Protein AF-A0AAV1ZF63-F1 (afdb_monomer)

Secondary structure (DSSP, 8-state):
-------------------------EEEE-SSS-EEEEEEE--SS-S-SEEEE-SSS-EEEEEEE--SEEEEEEEE-SSS-EEEEEE--TT-SS-----TT---EEEEEEEE-SSS-EEEEEE---SS--B---EEEE-SSS-EEEEE--B--TT-B---EEEE-SSS-EEEEE-SBSS-----EEEE-SS--EEEEES-TTSPPPEEEE-SS--EEEEES--S----TT---------------------------PPPPP-PPPPP-

Radius of gyration: 25.41 Å; Cα contacts (8 Å, |Δi|>4): 656; chains: 1; bounding box: 90×46×70 Å

Structure (mmCIF, N/CA/C/O backbone):
data_AF-A0AAV1ZF63-F1
#
_entry.id   AF-A0AAV1ZF63-F1
#
loop_
_atom_site.group_PDB
_atom_site.id
_atom_site.type_symbol
_atom_site.label_atom_id
_atom_site.label_alt_id
_atom_site.label_comp_id
_atom_site.label_asym_id
_atom_site.label_entity_id
_atom_site.label_seq_id
_atom_site.pdbx_PDB_ins_code
_atom_site.Cartn_x
_atom_site.Cartn_y
_atom_site.Cartn_z
_atom_site.occupancy
_atom_site.B_iso_or_equiv
_atom_site.auth_seq_id
_atom_site.auth_comp_id
_atom_site.auth_asym_id
_atom_site.auth_atom_id
_atom_site.pdbx_PDB_model_num
ATOM 1 N N . MET A 1 1 ? -49.556 -11.531 1.104 1.00 42.88 1 MET A N 1
ATOM 2 C CA . MET A 1 1 ? -49.481 -11.326 -0.360 1.00 42.88 1 MET A CA 1
ATOM 3 C C . MET A 1 1 ? -49.148 -9.867 -0.602 1.00 42.88 1 MET A C 1
ATOM 5 O O . MET A 1 1 ? -49.960 -9.030 -0.233 1.00 42.88 1 MET A O 1
ATOM 9 N N . GLY A 1 2 ? -47.977 -9.576 -1.178 1.00 45.34 2 GLY A N 1
ATOM 10 C CA . GLY A 1 2 ? -47.676 -8.239 -1.696 1.00 45.34 2 GLY A CA 1
ATOM 11 C C . GLY A 1 2 ? -46.280 -7.670 -1.437 1.00 45.34 2 GLY A C 1
ATOM 12 O O . GLY A 1 2 ? -46.180 -6.451 -1.361 1.00 45.34 2 GLY A O 1
ATOM 13 N N . ASP A 1 3 ? -45.225 -8.485 -1.339 1.00 39.12 3 ASP A N 1
ATOM 14 C CA . ASP A 1 3 ? -43.849 -7.976 -1.403 1.00 39.12 3 ASP A CA 1
ATOM 15 C C . ASP A 1 3 ? -43.574 -7.429 -2.809 1.00 39.12 3 ASP A C 1
ATOM 17 O O . ASP A 1 3 ? -43.433 -8.178 -3.778 1.00 39.12 3 ASP A O 1
ATOM 21 N N . ARG A 1 4 ? -43.528 -6.101 -2.940 1.00 40.69 4 ARG A N 1
ATOM 22 C CA . ARG A 1 4 ? -43.030 -5.439 -4.148 1.00 40.69 4 ARG A CA 1
ATOM 23 C C . ARG A 1 4 ? -41.539 -5.189 -3.981 1.00 40.69 4 ARG A C 1
ATOM 25 O O . ARG A 1 4 ? -41.121 -4.172 -3.440 1.00 40.69 4 ARG A O 1
ATOM 32 N N . CYS A 1 5 ? -40.755 -6.138 -4.479 1.00 43.03 5 CYS A N 1
ATOM 33 C CA . CYS A 1 5 ? -39.344 -5.949 -4.780 1.00 43.03 5 CYS A CA 1
ATOM 34 C C . CYS A 1 5 ? -39.248 -4.931 -5.929 1.00 43.03 5 CYS A C 1
ATOM 36 O O . CYS A 1 5 ? -39.518 -5.250 -7.087 1.00 43.03 5 CYS A O 1
ATOM 38 N N . GLY A 1 6 ? -38.971 -3.671 -5.593 1.00 41.38 6 GLY A N 1
ATOM 39 C CA . GLY A 1 6 ? -38.704 -2.628 -6.573 1.00 41.38 6 GLY A CA 1
ATOM 40 C C . GLY A 1 6 ? -37.356 -2.889 -7.230 1.00 41.38 6 GLY A C 1
ATOM 41 O O . GLY A 1 6 ? -36.317 -2.780 -6.586 1.00 41.38 6 GLY A O 1
ATOM 42 N N . THR A 1 7 ? -37.368 -3.236 -8.512 1.00 39.12 7 THR A N 1
ATOM 43 C CA . THR A 1 7 ? -36.175 -3.253 -9.356 1.00 39.12 7 THR A CA 1
ATOM 44 C C . THR A 1 7 ? -35.697 -1.815 -9.528 1.00 39.12 7 THR A C 1
ATOM 46 O O . THR A 1 7 ? -36.180 -1.086 -10.396 1.00 39.12 7 THR A O 1
ATOM 49 N N . SER A 1 8 ? -34.775 -1.383 -8.669 1.00 38.91 8 SER A N 1
ATOM 50 C CA . SER A 1 8 ? -34.012 -0.161 -8.892 1.00 38.91 8 SER A CA 1
ATOM 51 C C . SER A 1 8 ? -33.231 -0.337 -10.188 1.00 38.91 8 SER A C 1
ATOM 53 O O . SER A 1 8 ? -32.255 -1.082 -10.245 1.00 38.91 8 SER A O 1
ATOM 55 N N . ASN A 1 9 ? -33.699 0.327 -11.242 1.00 34.28 9 ASN A N 1
ATOM 56 C CA . ASN A 1 9 ? -32.961 0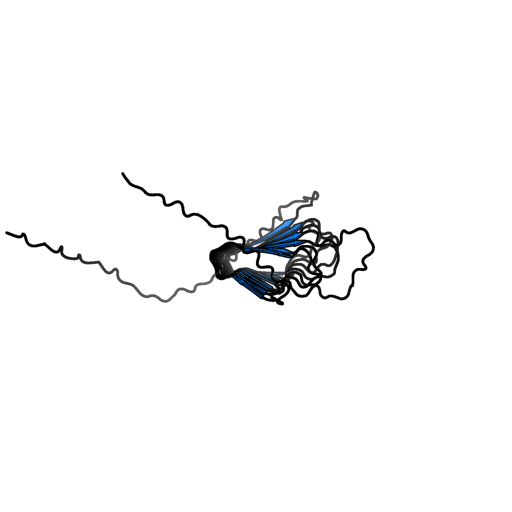.496 -12.482 1.00 34.28 9 ASN A CA 1
ATOM 57 C C . ASN A 1 9 ? -31.646 1.203 -12.145 1.00 34.28 9 ASN A C 1
ATOM 59 O O . ASN A 1 9 ? -31.607 2.422 -11.980 1.00 34.28 9 ASN A O 1
ATOM 63 N N . MET A 1 10 ? -30.575 0.427 -12.004 1.00 37.19 10 MET A N 1
ATOM 64 C CA . MET A 1 10 ? -29.226 0.948 -11.869 1.00 37.19 10 MET A CA 1
ATOM 65 C C . MET A 1 10 ? -28.826 1.501 -13.237 1.00 37.19 10 MET A C 1
ATOM 67 O O . MET A 1 10 ? -28.312 0.789 -14.097 1.00 37.19 10 MET A O 1
ATOM 71 N N . ILE A 1 11 ? -29.136 2.775 -13.472 1.00 35.53 11 ILE A N 1
ATOM 72 C CA . ILE A 1 11 ? -28.574 3.525 -14.589 1.00 35.53 11 ILE A CA 1
ATOM 73 C C . ILE A 1 11 ? -27.076 3.625 -14.299 1.00 35.53 11 ILE A C 1
ATOM 75 O O . ILE A 1 11 ? -26.638 4.453 -13.502 1.00 35.53 11 ILE A O 1
ATOM 79 N N . ILE A 1 12 ? -26.290 2.743 -14.920 1.00 40.69 12 ILE A N 1
ATOM 80 C CA . ILE A 1 12 ? -24.839 2.895 -15.013 1.00 40.69 12 ILE A CA 1
ATOM 81 C C . ILE A 1 12 ? -24.618 4.078 -15.948 1.00 40.69 12 ILE A C 1
ATOM 83 O O . ILE A 1 12 ? -24.500 3.932 -17.165 1.00 40.69 12 ILE A O 1
ATOM 87 N N . LEU A 1 13 ? -24.644 5.279 -15.378 1.00 34.72 13 LEU A N 1
ATOM 88 C CA . LEU A 1 13 ? -24.236 6.478 -16.079 1.00 34.72 13 LEU A CA 1
ATOM 89 C C . LEU A 1 13 ? -22.718 6.359 -16.259 1.00 34.72 13 LEU A C 1
ATOM 91 O O . LEU A 1 13 ? -21.944 6.706 -15.369 1.00 34.72 13 LEU A O 1
ATOM 95 N N . PHE A 1 14 ? -22.284 5.828 -17.405 1.00 39.97 14 PHE A N 1
ATOM 96 C CA . PHE A 1 14 ? -20.919 6.009 -17.894 1.00 39.97 14 PHE A CA 1
ATOM 97 C C . PHE A 1 14 ? -20.751 7.495 -18.211 1.00 39.97 14 PHE A C 1
ATOM 99 O O . PHE A 1 14 ? -20.825 7.931 -19.359 1.00 39.97 14 PHE A O 1
ATOM 106 N N . LEU A 1 15 ? -20.574 8.302 -17.167 1.00 39.19 15 LEU A N 1
ATOM 107 C CA . LEU A 1 15 ? -20.106 9.663 -17.304 1.00 39.19 15 LEU A CA 1
ATOM 108 C C . LEU A 1 15 ? -18.630 9.548 -17.694 1.00 39.19 15 LEU A C 1
ATOM 110 O O . LEU A 1 15 ? -17.736 9.584 -16.852 1.00 39.19 15 LEU A O 1
ATOM 114 N N . ILE A 1 16 ? -18.380 9.346 -18.990 1.00 43.81 16 ILE A N 1
ATOM 115 C CA . ILE A 1 16 ? -17.073 9.579 -19.597 1.00 43.81 16 ILE A CA 1
ATOM 116 C C . ILE A 1 16 ? -16.880 11.092 -19.524 1.00 43.81 16 ILE A C 1
ATOM 118 O O . ILE A 1 16 ? -17.137 11.830 -20.474 1.00 43.81 16 ILE A O 1
ATOM 122 N N . VAL A 1 17 ? -16.501 11.581 -18.344 1.00 43.38 17 VAL A N 1
ATOM 123 C CA . VAL A 1 17 ? -15.969 12.926 -18.232 1.00 43.38 17 VAL A CA 1
ATOM 124 C C . VAL A 1 17 ? -14.615 12.854 -18.909 1.00 43.38 17 VAL A C 1
ATOM 126 O O . VAL A 1 17 ? -13.635 12.389 -18.334 1.00 43.38 17 VAL A O 1
ATOM 129 N N . LEU A 1 18 ? -14.582 13.270 -20.174 1.00 44.56 18 LEU A N 1
ATOM 130 C CA . LEU A 1 18 ? -13.363 13.634 -20.881 1.00 44.56 18 LEU A CA 1
ATOM 131 C C . LEU A 1 18 ? -12.755 14.842 -20.153 1.00 44.56 18 LEU A C 1
ATOM 133 O O . LEU A 1 18 ? -12.856 15.980 -20.606 1.00 44.56 18 LEU A O 1
ATOM 137 N N . PHE A 1 19 ? -12.138 14.598 -18.995 1.00 46.56 19 PHE A N 1
ATOM 138 C CA . PHE A 1 19 ? -11.243 15.539 -18.339 1.00 46.56 19 PHE A CA 1
ATOM 139 C C . PHE A 1 19 ? -9.992 15.654 -19.214 1.00 46.56 19 PHE A C 1
ATOM 141 O O . PHE A 1 19 ? -8.966 15.025 -18.973 1.00 46.56 19 PHE A O 1
ATOM 148 N N . LYS A 1 20 ? -10.072 16.472 -20.266 1.00 42.03 20 LYS A N 1
ATOM 149 C CA . LYS A 1 20 ? -8.872 17.050 -20.866 1.00 42.03 20 LYS A CA 1
ATOM 150 C C . LYS A 1 20 ? -8.249 17.984 -19.826 1.00 42.03 20 LYS A C 1
ATOM 152 O O . LYS A 1 20 ? -8.703 19.105 -19.639 1.00 42.03 20 LYS A O 1
ATOM 157 N N . SER A 1 21 ? -7.252 17.451 -19.123 1.00 43.50 21 SER A N 1
ATOM 158 C CA . SER A 1 21 ? -6.169 18.164 -18.437 1.00 43.50 21 SER A CA 1
ATOM 159 C C . SER A 1 21 ? -6.563 19.401 -17.615 1.00 43.50 21 SER A C 1
ATOM 161 O O . SER A 1 21 ? -5.996 20.480 -17.793 1.00 43.50 21 SER A O 1
ATOM 163 N N . LEU A 1 22 ? -7.474 19.250 -16.657 1.00 45.81 22 LEU A N 1
ATOM 164 C CA . LEU A 1 22 ? -7.320 20.011 -15.418 1.00 45.81 22 LEU A CA 1
ATOM 165 C C . LEU A 1 22 ? -6.313 19.236 -14.572 1.00 45.81 22 LEU A C 1
ATOM 167 O O . LEU A 1 22 ? -6.470 18.033 -14.389 1.00 45.81 22 LEU A O 1
ATOM 171 N N . LEU A 1 23 ? -5.254 19.923 -14.145 1.00 53.81 23 LEU A N 1
ATOM 172 C CA . LEU A 1 23 ? -4.159 19.452 -13.293 1.00 53.81 23 LEU A CA 1
ATOM 173 C C . LEU A 1 23 ? -4.699 18.979 -11.932 1.00 53.81 23 LEU A C 1
ATOM 175 O O . LEU A 1 23 ? -4.500 19.633 -10.910 1.00 53.81 23 LEU A O 1
ATOM 179 N N . ALA A 1 24 ? -5.460 17.889 -11.907 1.00 56.28 24 ALA A N 1
ATOM 180 C CA . ALA A 1 24 ? -6.050 17.359 -10.694 1.00 56.28 24 ALA A CA 1
ATOM 181 C C . ALA A 1 24 ? -4.974 16.586 -9.927 1.00 56.28 24 ALA A C 1
ATOM 183 O O . ALA A 1 24 ? -4.992 15.363 -9.839 1.00 56.28 24 ALA A O 1
ATOM 184 N N . SER A 1 25 ? -4.032 17.327 -9.339 1.00 78.50 25 SER A N 1
ATOM 185 C CA . SER A 1 25 ? -3.057 16.798 -8.386 1.00 78.50 25 SER A CA 1
ATOM 186 C C . SER A 1 25 ? -3.739 16.110 -7.201 1.00 78.50 25 SER A C 1
ATOM 188 O O . SER A 1 25 ? -3.106 15.306 -6.531 1.00 78.50 25 SER A O 1
ATOM 190 N N . ASN A 1 26 ? -5.022 16.386 -6.946 1.00 86.88 26 ASN A N 1
ATOM 191 C CA . ASN A 1 26 ? -5.782 15.827 -5.836 1.00 86.88 26 ASN A CA 1
ATOM 192 C C . ASN A 1 26 ? -7.015 15.068 -6.350 1.00 86.88 26 ASN A C 1
ATOM 194 O O . ASN A 1 26 ? -7.838 15.636 -7.067 1.00 86.88 26 ASN A O 1
ATOM 198 N N . PHE A 1 27 ? -7.170 13.814 -5.933 1.00 91.31 27 PHE A N 1
ATOM 199 C CA . PHE A 1 27 ? -8.388 13.022 -6.078 1.00 91.31 27 PHE A CA 1
ATOM 200 C C . PHE A 1 27 ? -9.085 12.920 -4.718 1.00 91.31 27 PHE A C 1
ATOM 202 O O . PHE A 1 27 ? -8.470 12.508 -3.734 1.00 91.31 27 PHE A O 1
ATOM 209 N N . TYR A 1 28 ? -10.366 13.282 -4.663 1.00 94.44 28 TYR A N 1
ATOM 210 C CA . TYR A 1 28 ? -11.173 13.255 -3.444 1.00 94.44 28 TYR A CA 1
ATOM 211 C C . TYR A 1 28 ? -12.480 12.498 -3.683 1.00 94.44 28 TYR A C 1
ATOM 213 O O . TYR A 1 28 ? -13.241 12.863 -4.581 1.00 94.44 28 TYR A O 1
ATOM 221 N N . HIS A 1 29 ? -12.748 11.466 -2.878 1.00 93.62 29 HIS A N 1
ATOM 222 C CA . HIS A 1 29 ? -13.943 10.627 -2.998 1.00 93.62 29 HIS A CA 1
ATOM 223 C C . HIS A 1 29 ? -14.676 10.466 -1.658 1.00 93.62 29 HIS A C 1
ATOM 225 O O . HIS A 1 29 ? -14.329 9.590 -0.862 1.00 93.62 29 HIS A O 1
ATOM 231 N N . PRO A 1 30 ? -15.694 11.300 -1.388 1.00 94.81 30 PRO A N 1
ATOM 232 C CA . PRO A 1 30 ? -16.535 11.180 -0.198 1.00 94.81 30 PRO A CA 1
ATOM 233 C C . PRO A 1 30 ? -17.777 10.296 -0.420 1.00 94.81 30 PRO A C 1
ATOM 235 O O . PRO A 1 30 ? -18.550 10.088 0.510 1.00 94.81 30 PRO A O 1
ATOM 238 N N . GLY A 1 31 ? -18.023 9.843 -1.655 1.00 91.88 31 GLY A N 1
ATOM 239 C CA . GLY A 1 31 ? -19.260 9.169 -2.052 1.00 91.88 31 GLY A CA 1
ATOM 240 C C . GLY A 1 31 ? -19.311 7.685 -1.690 1.00 91.88 31 GLY A C 1
ATOM 241 O O . GLY A 1 31 ? -18.308 7.052 -1.374 1.00 91.88 31 GLY A O 1
ATOM 242 N N . SER A 1 32 ? -20.501 7.102 -1.768 1.00 94.75 32 SER A N 1
ATOM 243 C CA . SER A 1 32 ? -20.704 5.661 -1.579 1.00 94.75 32 SER A CA 1
ATOM 244 C C . SER A 1 32 ? -20.580 4.851 -2.870 1.00 94.75 32 SER A C 1
ATOM 246 O O . SER A 1 32 ? -20.647 3.627 -2.828 1.00 94.75 32 SER A O 1
ATOM 248 N N . ASP A 1 33 ? -20.437 5.511 -4.020 1.00 94.31 33 ASP A N 1
ATOM 249 C CA . AS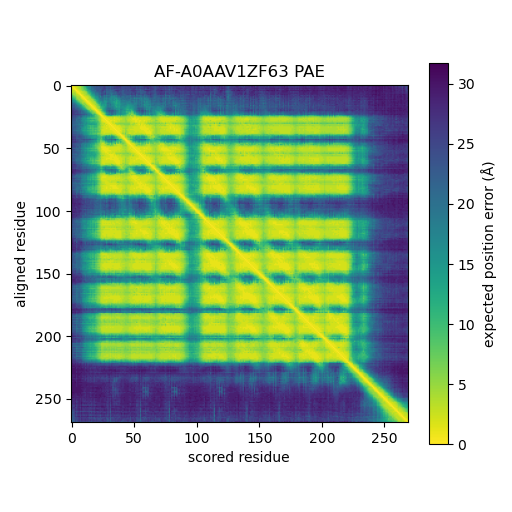P A 1 33 ? -20.333 4.851 -5.314 1.00 94.31 33 ASP A CA 1
ATOM 250 C C . ASP A 1 33 ? -18.895 4.443 -5.642 1.00 94.31 33 ASP A C 1
ATOM 252 O O . ASP A 1 33 ? -17.934 5.067 -5.196 1.00 94.31 33 ASP A O 1
ATOM 256 N N . ASN A 1 34 ? -18.746 3.400 -6.456 1.00 93.56 34 ASN A N 1
ATOM 257 C CA . ASN A 1 34 ? -17.430 2.895 -6.831 1.00 93.56 34 ASN A CA 1
ATOM 258 C C . ASN A 1 34 ? -16.812 3.756 -7.940 1.00 93.56 34 ASN A C 1
ATOM 260 O O . ASN A 1 34 ? -17.492 4.152 -8.892 1.00 93.56 34 ASN A O 1
ATOM 264 N N . LYS A 1 35 ? -15.505 4.011 -7.855 1.00 91.94 35 LYS A N 1
ATOM 265 C CA . LYS A 1 35 ? -14.750 4.811 -8.828 1.00 91.94 35 LYS A CA 1
ATOM 266 C C . LYS A 1 35 ? -13.663 3.988 -9.492 1.00 91.94 35 LYS A C 1
ATOM 268 O O . LYS A 1 35 ? -12.927 3.266 -8.832 1.00 91.94 35 LYS A O 1
ATOM 273 N N . TYR A 1 36 ? -13.526 4.166 -10.802 1.00 92.06 36 TYR A N 1
ATOM 274 C CA . TYR A 1 36 ? -12.504 3.515 -11.612 1.00 92.06 36 TYR A CA 1
ATOM 275 C C . TYR A 1 36 ? -11.768 4.577 -12.418 1.00 92.06 36 TYR A C 1
ATOM 277 O O . TYR A 1 36 ? -12.376 5.279 -13.225 1.00 92.06 36 TYR A O 1
ATOM 285 N N . ILE A 1 37 ? -10.465 4.702 -12.190 1.00 88.75 37 ILE A N 1
ATOM 286 C CA . ILE A 1 37 ? -9.597 5.648 -12.885 1.00 88.75 37 ILE A CA 1
ATOM 287 C C . ILE A 1 37 ? -8.437 4.874 -13.495 1.00 88.75 37 ILE A C 1
ATOM 289 O O . ILE A 1 37 ? -7.766 4.095 -12.819 1.00 88.75 37 ILE A O 1
ATOM 293 N N . ASN A 1 38 ? -8.196 5.096 -14.783 1.00 88.00 38 ASN A N 1
ATOM 294 C CA . ASN A 1 38 ? -7.089 4.493 -15.508 1.00 88.00 38 ASN A CA 1
ATOM 295 C C . ASN A 1 38 ? -6.255 5.592 -16.170 1.00 88.00 38 ASN A C 1
ATOM 297 O O . ASN A 1 38 ? -6.756 6.319 -17.024 1.00 88.00 38 ASN A O 1
ATOM 301 N N . TYR A 1 39 ? -4.993 5.698 -15.768 1.00 84.44 39 TYR A N 1
ATOM 302 C CA . TYR A 1 39 ? -4.000 6.588 -16.356 1.00 84.44 39 TYR A CA 1
ATOM 303 C C . TYR A 1 39 ? -3.084 5.759 -17.257 1.00 84.44 39 TYR A C 1
ATOM 305 O O . TYR A 1 39 ? -2.111 5.192 -16.775 1.00 84.44 39 TYR A O 1
ATOM 313 N N . ASP A 1 40 ? -3.401 5.627 -18.545 1.00 79.25 40 ASP A N 1
ATOM 314 C CA . ASP A 1 40 ? -2.634 4.749 -19.446 1.00 79.25 40 ASP A CA 1
ATOM 315 C C . ASP A 1 40 ? -1.224 5.280 -19.774 1.00 79.25 40 ASP A C 1
ATOM 317 O O . ASP A 1 40 ? -0.293 4.485 -19.915 1.00 79.25 40 ASP A O 1
ATOM 321 N N . ASP A 1 41 ? -1.054 6.604 -19.830 1.00 72.25 41 ASP A N 1
ATOM 322 C CA . ASP A 1 41 ? 0.214 7.302 -20.078 1.00 72.25 41 ASP A CA 1
ATOM 323 C C . ASP A 1 41 ? 0.339 8.478 -19.094 1.00 72.25 41 ASP A C 1
ATOM 325 O O . ASP A 1 41 ? -0.506 9.377 -19.085 1.00 72.25 41 ASP A O 1
ATOM 329 N N . CYS A 1 42 ? 1.374 8.466 -18.246 1.00 65.00 42 CYS A N 1
ATOM 330 C CA . CYS A 1 42 ? 1.631 9.540 -17.281 1.00 65.00 42 CYS A CA 1
ATOM 331 C C . CYS A 1 42 ? 2.820 10.428 -17.663 1.00 65.00 42 CYS A C 1
ATOM 333 O O . CYS A 1 42 ? 3.519 10.950 -16.795 1.00 65.00 42 CYS A O 1
ATOM 335 N N . SER A 1 43 ? 3.060 10.628 -18.957 1.00 61.22 43 SER A N 1
ATOM 336 C CA . SER A 1 43 ? 4.051 11.585 -19.469 1.00 61.22 43 SER A CA 1
ATOM 337 C C . SER A 1 43 ? 3.775 13.051 -19.087 1.00 61.22 43 SER A C 1
ATOM 339 O O . SER A 1 43 ? 4.614 13.916 -19.337 1.00 61.22 43 SER A O 1
ATOM 341 N N . THR A 1 44 ? 2.638 13.356 -18.446 1.00 54.44 44 THR A N 1
ATOM 342 C CA . THR A 1 44 ? 2.269 14.708 -18.005 1.00 54.44 44 THR A CA 1
ATOM 343 C C . THR A 1 44 ? 1.916 14.751 -16.514 1.00 54.44 44 THR A C 1
ATOM 345 O O . THR A 1 44 ? 1.472 13.763 -15.935 1.00 54.44 44 THR A O 1
ATOM 348 N N . SER A 1 45 ? 2.072 15.924 -15.891 1.00 58.69 45 SER A N 1
ATOM 349 C CA . SER A 1 45 ? 1.766 16.262 -14.484 1.00 58.69 45 SER A CA 1
ATOM 350 C C . SER A 1 45 ? 0.284 16.128 -14.076 1.00 58.69 45 SER A C 1
ATOM 352 O O . SER A 1 45 ? -0.155 16.735 -13.102 1.00 58.69 45 SER A O 1
ATOM 354 N N . SER A 1 46 ? -0.505 15.359 -14.824 1.00 62.91 46 SER A N 1
ATOM 355 C CA . SER A 1 46 ? -1.962 15.244 -14.715 1.00 62.91 46 SER A CA 1
ATOM 356 C C . SER A 1 46 ? -2.438 14.017 -13.925 1.00 62.91 46 SER A C 1
ATOM 358 O O . SER A 1 46 ? -3.627 13.710 -13.918 1.00 62.91 46 SER A O 1
ATOM 360 N N . VAL A 1 47 ? -1.529 13.322 -13.242 1.00 74.56 47 VAL A N 1
ATOM 361 C CA . VAL A 1 47 ? -1.863 12.192 -12.367 1.00 74.56 47 VAL A CA 1
ATOM 362 C C . VAL A 1 47 ? -2.276 12.652 -10.974 1.00 74.56 47 VAL A C 1
ATOM 364 O O . VAL A 1 47 ? -1.740 13.626 -10.444 1.00 74.56 47 VAL A O 1
ATOM 367 N N . ALA A 1 48 ? -3.199 11.914 -10.356 1.00 78.56 48 ALA A N 1
ATOM 368 C CA . ALA A 1 48 ? -3.595 12.149 -8.973 1.00 78.56 48 ALA A CA 1
ATOM 369 C C . ALA A 1 48 ? -2.418 11.891 -8.022 1.00 78.56 48 ALA A C 1
ATOM 371 O O . ALA A 1 48 ? -2.043 10.746 -7.798 1.00 78.56 48 ALA A O 1
ATOM 372 N N . GLN A 1 49 ? -1.863 12.955 -7.443 1.00 84.50 49 GLN A N 1
ATOM 373 C CA . GLN A 1 49 ? -0.748 12.899 -6.497 1.00 84.50 49 GLN A CA 1
ATOM 374 C C . GLN A 1 49 ? -1.229 12.699 -5.058 1.00 84.50 49 GLN A C 1
ATOM 376 O O . GLN A 1 49 ? -0.586 11.988 -4.295 1.00 84.50 49 GLN A O 1
ATOM 381 N N . ASN A 1 50 ? -2.352 13.310 -4.685 1.00 90.12 50 ASN A N 1
ATOM 382 C CA . ASN A 1 50 ? -2.957 13.164 -3.369 1.00 90.12 50 ASN A CA 1
ATOM 383 C C . ASN A 1 50 ? -4.324 12.503 -3.514 1.00 90.12 50 ASN A C 1
ATOM 385 O O . ASN A 1 50 ? -5.259 13.101 -4.040 1.00 90.12 50 ASN A O 1
ATOM 389 N N . ILE A 1 51 ? -4.438 11.269 -3.051 1.00 92.50 51 ILE A N 1
ATOM 390 C CA . ILE A 1 51 ? -5.666 10.479 -3.066 1.00 92.50 51 ILE A CA 1
ATOM 391 C C . ILE A 1 51 ? -6.259 10.539 -1.661 1.00 92.50 51 ILE A C 1
ATOM 393 O O . ILE A 1 51 ? -5.581 10.221 -0.685 1.00 92.50 51 ILE A O 1
ATOM 397 N N . ASN A 1 52 ? -7.515 10.957 -1.549 1.00 95.88 52 ASN A N 1
ATOM 398 C CA . ASN A 1 52 ? -8.239 11.026 -0.287 1.00 95.88 52 ASN A CA 1
ATOM 399 C C . ASN A 1 52 ? -9.630 10.404 -0.460 1.00 95.88 52 ASN A C 1
ATOM 401 O O . ASN A 1 52 ? -10.502 10.968 -1.121 1.00 95.88 52 ASN A O 1
ATOM 405 N N . VAL A 1 53 ? -9.811 9.220 0.118 1.00 95.44 53 VAL A N 1
ATOM 406 C CA . VAL A 1 53 ? -11.048 8.438 0.072 1.00 95.44 53 VAL A CA 1
ATOM 407 C C . VAL A 1 53 ? -11.680 8.484 1.456 1.00 95.44 53 VAL A C 1
ATOM 409 O O . VAL A 1 53 ? -11.082 8.027 2.423 1.00 95.44 53 VAL A O 1
ATOM 412 N N . GLN A 1 54 ? -12.867 9.075 1.569 1.00 95.94 54 GLN A N 1
ATOM 413 C CA . GLN A 1 54 ? -13.615 9.179 2.833 1.00 95.94 54 GLN A CA 1
ATOM 414 C C . GLN A 1 54 ? -14.939 8.417 2.797 1.00 95.94 54 GLN A C 1
ATOM 416 O O . GLN A 1 54 ? -15.552 8.190 3.837 1.00 95.94 54 GLN A O 1
ATOM 421 N N . GLY A 1 55 ? -15.400 8.068 1.599 1.00 93.00 55 GLY A N 1
ATOM 422 C CA . GLY A 1 55 ? -16.675 7.410 1.396 1.00 93.00 55 GLY A CA 1
ATOM 423 C C . GLY A 1 55 ? -16.658 5.907 1.670 1.00 93.00 55 GLY A C 1
ATOM 424 O O . GLY A 1 55 ? -15.654 5.319 2.068 1.00 93.00 55 GLY A O 1
ATOM 425 N N . SER A 1 56 ? -17.807 5.277 1.446 1.00 94.25 56 SER A N 1
ATOM 426 C CA . SER A 1 56 ? -17.973 3.826 1.578 1.00 94.25 56 SER A CA 1
ATOM 427 C C . SER A 1 56 ? -17.814 3.073 0.257 1.00 94.25 56 SER A C 1
ATOM 429 O O . SER A 1 56 ? -17.912 1.852 0.258 1.00 94.25 56 SER A O 1
ATOM 431 N N . GLY A 1 57 ? -17.675 3.789 -0.863 1.00 92.00 57 GLY A N 1
ATOM 432 C CA . GLY A 1 57 ? -17.509 3.193 -2.184 1.00 92.00 57 GLY A CA 1
ATOM 433 C C . GLY A 1 57 ? -16.052 2.869 -2.483 1.00 92.00 57 GLY A C 1
ATOM 434 O O . GLY A 1 57 ? -15.149 3.595 -2.059 1.00 92.00 57 GLY A O 1
ATOM 435 N N . ASP A 1 58 ? -15.839 1.812 -3.257 1.00 94.62 58 ASP A N 1
ATOM 436 C CA . ASP A 1 58 ? -14.501 1.332 -3.584 1.00 94.62 58 ASP A CA 1
ATOM 437 C C . ASP A 1 58 ? -13.844 2.202 -4.656 1.00 94.62 58 ASP A C 1
ATOM 439 O O . ASP A 1 58 ? -14.484 2.654 -5.613 1.00 94.62 58 ASP A O 1
ATOM 443 N N . VAL A 1 59 ? -12.535 2.403 -4.543 1.00 92.56 59 VAL A N 1
ATOM 444 C CA . VAL A 1 59 ? -11.754 3.213 -5.480 1.00 92.56 59 VAL A CA 1
ATOM 445 C C . VAL A 1 59 ? -10.673 2.363 -6.125 1.00 92.56 59 VAL A C 1
ATOM 447 O O . VAL A 1 59 ? -9.778 1.856 -5.459 1.00 92.56 59 VAL A O 1
ATOM 450 N N . PHE A 1 60 ? -10.697 2.277 -7.450 1.00 93.56 60 PHE A N 1
ATOM 451 C CA . PHE A 1 60 ? -9.707 1.571 -8.252 1.00 93.56 60 PHE A CA 1
ATOM 452 C C . PHE A 1 60 ? -8.940 2.578 -9.101 1.00 93.56 60 PHE A C 1
ATOM 454 O O . PHE A 1 60 ? -9.505 3.184 -10.012 1.00 93.56 60 PHE A O 1
ATOM 461 N N . ILE A 1 61 ? -7.644 2.741 -8.836 1.00 90.31 61 ILE A N 1
ATOM 462 C CA . ILE A 1 61 ? -6.763 3.590 -9.638 1.00 90.31 61 ILE A CA 1
ATOM 463 C C . ILE A 1 61 ? -5.653 2.738 -10.230 1.00 90.31 61 ILE A C 1
ATOM 465 O O . ILE A 1 61 ? -4.830 2.139 -9.532 1.00 90.31 61 ILE A O 1
ATOM 469 N N . LYS A 1 62 ? -5.625 2.696 -11.555 1.00 88.00 62 LYS A N 1
ATOM 470 C CA . LYS A 1 62 ? -4.576 2.045 -12.318 1.00 88.00 62 LYS A CA 1
ATOM 471 C C . LYS A 1 62 ? -3.705 3.107 -12.968 1.00 88.00 62 LYS A C 1
ATOM 473 O O . LYS A 1 62 ? -4.182 3.931 -13.738 1.00 88.00 62 LYS A O 1
ATOM 478 N N . TYR A 1 63 ? -2.421 3.035 -12.673 1.00 84.44 63 TYR A N 1
ATOM 479 C CA . TYR A 1 63 ? -1.374 3.791 -13.328 1.00 84.44 63 TYR A CA 1
ATOM 480 C C . TYR A 1 63 ? -0.651 2.853 -14.290 1.00 84.44 63 TYR A C 1
ATOM 482 O O . TYR A 1 63 ? -0.053 1.852 -13.884 1.00 84.44 63 TYR A O 1
ATOM 490 N N . GLY A 1 64 ? -0.807 3.141 -15.575 1.00 80.50 64 GLY A N 1
ATOM 491 C CA . GLY A 1 64 ? -0.102 2.530 -16.687 1.00 80.50 64 GLY A CA 1
ATOM 492 C C . GLY A 1 64 ? 1.321 3.063 -16.774 1.00 80.50 64 GLY A C 1
ATOM 493 O O . GLY A 1 64 ? 2.034 3.100 -15.777 1.00 80.50 64 GLY A O 1
ATOM 494 N N . PHE A 1 65 ? 1.735 3.462 -17.971 1.00 76.00 65 PHE A N 1
ATOM 495 C CA . PHE A 1 65 ? 3.125 3.759 -18.299 1.00 76.00 65 PHE A CA 1
ATOM 496 C C . PHE A 1 65 ? 3.522 5.151 -17.811 1.00 76.00 65 PHE A C 1
ATOM 498 O O . PHE A 1 65 ? 3.291 6.158 -18.479 1.00 76.00 65 PHE A O 1
ATOM 505 N N . CYS A 1 66 ? 4.076 5.211 -16.602 1.00 64.69 66 CYS A N 1
ATOM 506 C CA . CYS A 1 66 ? 4.237 6.469 -15.887 1.00 64.69 66 CYS A CA 1
ATOM 507 C C . CYS A 1 66 ? 5.694 6.754 -15.523 1.00 64.69 66 CYS A C 1
ATOM 509 O O . CYS A 1 66 ? 6.338 5.948 -14.857 1.00 64.69 66 CYS A O 1
ATOM 511 N N . ASN A 1 67 ? 6.177 7.942 -15.907 1.00 61.09 67 ASN A N 1
ATOM 512 C CA . ASN A 1 67 ? 7.350 8.566 -15.291 1.00 61.09 67 ASN A CA 1
ATOM 513 C C . ASN A 1 67 ? 6.918 9.210 -13.953 1.00 61.09 67 ASN A C 1
ATOM 515 O O . ASN A 1 67 ? 5.740 9.507 -13.742 1.00 61.09 67 ASN A O 1
ATOM 519 N N . PRO A 1 68 ? 7.806 9.364 -12.972 1.00 54.03 68 PRO A N 1
ATOM 520 C CA . PRO A 1 68 ? 7.532 8.750 -11.684 1.00 54.03 68 PRO A CA 1
ATOM 521 C C . PRO A 1 68 ? 7.395 9.797 -10.582 1.00 54.03 68 PRO A C 1
ATOM 523 O O . PRO A 1 68 ? 8.339 10.089 -9.856 1.00 54.03 68 PRO A O 1
ATOM 526 N N . SER A 1 69 ? 6.178 10.322 -10.461 1.00 56.34 69 SER A N 1
ATOM 527 C CA . SER A 1 69 ? 5.674 11.062 -9.294 1.00 56.34 69 SER A CA 1
ATOM 528 C C . SER A 1 69 ? 4.156 10.898 -9.226 1.00 56.34 69 SER A C 1
ATOM 530 O O . SER A 1 69 ? 3.402 11.833 -9.495 1.00 56.34 69 SER A O 1
ATOM 532 N N . VAL A 1 70 ? 3.701 9.666 -8.990 1.00 68.25 70 VAL A N 1
ATOM 533 C CA . VAL A 1 70 ? 2.368 9.242 -9.444 1.00 68.25 70 VAL A CA 1
ATOM 534 C C . VAL A 1 70 ? 1.313 9.189 -8.330 1.00 68.25 70 VAL A C 1
ATOM 536 O O . VAL A 1 70 ? 0.135 9.263 -8.646 1.00 68.25 70 VAL A O 1
ATOM 539 N N . ALA A 1 71 ? 1.701 9.148 -7.049 1.00 74.31 71 ALA A N 1
ATOM 540 C CA . ALA A 1 71 ? 0.777 9.214 -5.906 1.00 74.31 71 ALA A CA 1
ATOM 541 C C . ALA A 1 71 ? 1.492 9.599 -4.591 1.00 74.31 71 ALA A C 1
ATOM 543 O O . ALA A 1 71 ? 1.654 8.772 -3.697 1.00 74.31 71 ALA A O 1
ATOM 544 N N . TYR A 1 72 ? 1.953 10.844 -4.455 1.00 82.31 72 TYR A N 1
ATOM 545 C CA . TYR A 1 72 ? 2.674 11.320 -3.265 1.00 82.31 72 TYR A CA 1
ATOM 546 C C . TYR A 1 72 ? 2.010 10.951 -1.923 1.00 82.31 72 TYR A C 1
ATOM 548 O O . TYR A 1 72 ? 2.682 10.420 -1.035 1.00 82.31 72 TYR A O 1
ATOM 556 N N . SER A 1 73 ? 0.702 11.183 -1.778 1.00 89.50 73 SER A N 1
ATOM 557 C CA . SER A 1 73 ? -0.047 10.830 -0.570 1.00 89.50 73 SER A CA 1
ATOM 558 C C . SER A 1 73 ? -1.314 10.051 -0.892 1.00 89.50 73 SER A C 1
ATOM 560 O O . SER A 1 73 ? -2.077 10.412 -1.783 1.00 89.50 73 SER A O 1
ATOM 562 N N . VAL A 1 74 ? -1.559 8.988 -0.133 1.00 93.38 74 VAL A N 1
ATOM 563 C CA . VAL A 1 74 ? -2.757 8.155 -0.243 1.00 93.38 74 VAL A CA 1
ATOM 564 C C . VAL A 1 74 ? -3.376 8.058 1.135 1.00 93.38 74 VAL A C 1
ATOM 566 O O . VAL A 1 74 ? -2.727 7.587 2.062 1.00 93.38 74 VAL A O 1
ATOM 569 N N . ASN A 1 75 ? -4.621 8.494 1.274 1.00 96.12 75 ASN A N 1
ATOM 570 C CA . ASN A 1 75 ? -5.351 8.464 2.529 1.00 96.12 75 ASN A CA 1
ATOM 571 C C . ASN A 1 75 ? -6.691 7.760 2.315 1.00 96.12 75 ASN A C 1
ATOM 573 O O . ASN A 1 75 ? -7.537 8.272 1.580 1.00 96.12 75 ASN A O 1
ATOM 577 N N . ASN A 1 76 ? -6.885 6.613 2.964 1.00 94.88 76 ASN A N 1
ATOM 578 C CA . ASN A 1 76 ? -8.190 5.971 3.084 1.00 94.88 76 ASN A CA 1
ATOM 579 C C . ASN A 1 76 ? -8.735 6.218 4.497 1.00 94.88 76 ASN A C 1
ATOM 581 O O . ASN A 1 76 ? -8.253 5.637 5.465 1.00 94.88 76 ASN A O 1
ATOM 585 N N . PHE A 1 77 ? -9.688 7.134 4.629 1.00 96.31 77 PHE A N 1
ATOM 586 C CA . PHE A 1 77 ? -10.414 7.416 5.872 1.00 96.31 77 PHE A CA 1
ATOM 587 C C . PHE A 1 77 ? -11.775 6.712 5.920 1.00 96.31 77 PHE A C 1
ATOM 589 O O . PHE A 1 77 ? -12.407 6.683 6.974 1.00 96.31 77 PHE A O 1
ATOM 596 N N . GLY A 1 78 ? -12.249 6.212 4.778 1.00 94.62 78 GLY A N 1
ATOM 597 C CA . GLY A 1 78 ? -13.586 5.664 4.615 1.00 94.62 78 GLY A CA 1
ATOM 598 C C . GLY A 1 78 ? -13.708 4.190 4.989 1.00 94.62 78 GLY A C 1
ATOM 599 O O . GLY A 1 78 ? -12.797 3.565 5.533 1.00 94.62 78 GLY A O 1
ATOM 600 N N . SER A 1 79 ? -14.872 3.623 4.689 1.00 96.00 79 SER A N 1
ATOM 601 C CA . SER A 1 79 ? -15.120 2.187 4.851 1.00 96.00 79 SER A CA 1
ATOM 602 C C . SER A 1 79 ? -14.978 1.399 3.549 1.00 96.00 79 SER A C 1
ATOM 604 O O . SER A 1 79 ? -15.085 0.180 3.595 1.00 96.00 79 SER A O 1
ATOM 606 N N . GLY A 1 80 ? -14.821 2.083 2.410 1.00 94.56 80 GLY A N 1
ATOM 607 C CA . GLY A 1 80 ? -14.610 1.454 1.107 1.00 94.56 80 GLY A CA 1
ATOM 608 C C . GLY A 1 80 ? -13.151 1.072 0.889 1.00 94.56 80 GLY A C 1
ATOM 609 O O . GLY A 1 80 ? -12.235 1.677 1.462 1.00 94.56 80 GLY A O 1
ATOM 610 N N . ASP A 1 81 ? -12.936 0.092 0.023 1.00 96.44 81 ASP A N 1
ATOM 611 C CA . ASP A 1 81 ? -11.599 -0.395 -0.279 1.00 96.44 81 ASP A CA 1
ATOM 612 C C . ASP A 1 81 ? -10.933 0.480 -1.343 1.00 96.44 81 ASP A C 1
ATOM 614 O O . ASP A 1 81 ? -11.551 0.946 -2.303 1.00 96.44 81 ASP A O 1
ATOM 618 N N . THR A 1 82 ? -9.628 0.691 -1.209 1.00 95.19 82 THR A N 1
ATOM 619 C CA . THR A 1 82 ? -8.836 1.435 -2.191 1.00 95.19 82 THR A CA 1
ATOM 620 C C . THR A 1 82 ? -7.791 0.527 -2.823 1.00 95.19 82 THR A C 1
ATOM 622 O O . THR A 1 82 ? -6.948 -0.052 -2.145 1.00 95.19 82 THR A O 1
ATOM 625 N N . TYR A 1 83 ? -7.796 0.451 -4.149 1.00 95.81 83 TYR A N 1
ATOM 626 C CA . TYR A 1 83 ? -6.907 -0.381 -4.948 1.00 95.81 83 TYR A CA 1
ATOM 627 C C . TYR A 1 83 ? -6.051 0.496 -5.858 1.00 95.81 83 TYR A C 1
ATOM 629 O O . TYR A 1 83 ? -6.552 1.105 -6.803 1.00 95.81 83 TYR A O 1
ATOM 637 N N . LEU A 1 84 ? -4.742 0.522 -5.618 1.00 92.19 84 LEU A N 1
ATOM 638 C CA . LEU A 1 84 ? -3.769 1.217 -6.456 1.00 92.19 84 LEU A CA 1
ATOM 639 C C . LEU A 1 84 ? -2.887 0.203 -7.176 1.00 92.19 84 LEU A C 1
ATOM 641 O O . LEU A 1 84 ? -2.218 -0.615 -6.545 1.00 92.19 84 LEU A O 1
ATOM 645 N N . SER A 1 85 ? -2.843 0.262 -8.504 1.00 89.06 85 SER A N 1
ATOM 646 C CA . SER A 1 85 ? -1.957 -0.583 -9.307 1.00 89.06 85 SER A CA 1
ATOM 647 C C . SER A 1 85 ? -1.045 0.274 -10.164 1.00 89.06 85 SER A C 1
ATOM 649 O O . SER A 1 85 ? -1.518 0.975 -11.047 1.00 89.06 85 SER A O 1
ATOM 651 N N . PHE A 1 86 ? 0.260 0.138 -9.972 1.00 85.00 86 PHE A N 1
ATOM 652 C CA . PHE A 1 86 ? 1.290 0.819 -10.749 1.00 85.00 86 PHE A CA 1
ATOM 653 C C . PHE A 1 86 ? 1.960 -0.171 -11.697 1.00 85.00 86 PHE A C 1
ATOM 655 O O . PHE A 1 86 ? 2.320 -1.275 -11.275 1.00 85.00 86 PHE A O 1
ATOM 662 N N . HIS A 1 87 ? 2.141 0.202 -12.961 1.00 80.19 87 HIS A N 1
ATOM 663 C CA . HIS A 1 87 ? 2.781 -0.647 -13.957 1.00 80.19 87 HIS A CA 1
ATOM 664 C C . HIS A 1 87 ? 3.890 0.083 -14.710 1.00 80.19 87 HIS A C 1
ATOM 666 O O . HIS A 1 87 ? 3.621 0.938 -15.535 1.00 80.19 87 HIS A O 1
ATOM 672 N N . ASP A 1 88 ? 5.140 -0.313 -14.502 1.00 72.62 88 ASP A N 1
ATOM 673 C CA . ASP A 1 88 ? 6.250 0.236 -15.286 1.00 72.62 88 ASP A CA 1
ATOM 674 C C . ASP A 1 88 ? 6.463 -0.574 -16.587 1.00 72.62 88 ASP A C 1
ATOM 676 O O . ASP A 1 88 ? 6.475 -1.813 -16.590 1.00 72.62 88 ASP A O 1
ATOM 680 N N . SER A 1 89 ? 6.558 0.151 -17.709 1.00 60.44 89 SER A N 1
ATOM 681 C CA . SER A 1 89 ? 6.791 -0.338 -19.080 1.00 60.44 89 SER A CA 1
ATOM 682 C C . SER A 1 89 ? 8.248 -0.392 -19.498 1.00 60.44 89 SER A C 1
ATOM 684 O O . SER A 1 89 ? 8.512 -0.710 -20.658 1.00 60.44 89 SER A O 1
ATOM 686 N N . SER A 1 90 ? 9.203 -0.108 -18.617 1.00 57.97 90 SER A N 1
ATOM 687 C CA . SER A 1 90 ? 10.633 -0.051 -18.955 1.00 57.97 90 SER A CA 1
ATOM 688 C C . SER A 1 90 ? 11.218 -1.340 -19.572 1.00 57.97 90 SER A C 1
ATOM 690 O O . SER A 1 90 ? 12.373 -1.359 -19.978 1.00 57.97 90 SER A O 1
ATOM 692 N N . TYR A 1 91 ? 10.418 -2.399 -19.744 1.00 51.44 91 TYR A N 1
ATOM 693 C CA . TYR A 1 91 ? 10.706 -3.567 -20.583 1.00 51.44 91 TYR A CA 1
ATOM 694 C C . TYR A 1 91 ? 10.609 -3.347 -22.107 1.00 51.44 91 TYR A C 1
ATOM 696 O O . TYR A 1 91 ? 10.772 -4.315 -22.852 1.00 51.44 91 TYR A O 1
ATOM 704 N N . SER A 1 92 ? 10.364 -2.131 -22.608 1.00 46.12 92 SER A N 1
ATOM 705 C CA . SER A 1 92 ? 10.518 -1.867 -24.047 1.00 46.12 92 SER A CA 1
ATOM 706 C C . SER A 1 92 ? 11.997 -1.963 -24.431 1.00 46.12 92 SER A C 1
ATOM 708 O O . SER A 1 92 ? 12.819 -1.161 -23.998 1.00 46.12 92 SER A O 1
ATOM 710 N N . SER A 1 93 ? 12.322 -2.961 -25.248 1.00 46.53 93 SER A N 1
ATOM 711 C CA . SER A 1 93 ? 13.650 -3.430 -25.668 1.00 46.53 93 SER A CA 1
ATOM 712 C C . SER A 1 93 ? 14.473 -2.456 -26.528 1.00 46.53 93 SER A C 1
ATOM 714 O O . SER A 1 93 ? 15.260 -2.891 -27.363 1.00 46.53 93 SER A O 1
ATOM 716 N N . THR A 1 94 ? 14.279 -1.149 -26.387 1.00 43.56 94 THR A N 1
ATOM 717 C CA . THR A 1 94 ? 14.924 -0.132 -27.222 1.00 43.56 94 THR A CA 1
ATOM 718 C C . THR A 1 94 ? 15.355 1.041 -26.356 1.00 43.56 94 THR A C 1
ATOM 720 O O . THR A 1 94 ? 14.539 1.921 -26.105 1.00 43.56 94 THR A O 1
ATOM 723 N N . ASP A 1 95 ? 16.600 1.008 -25.872 1.00 40.38 95 ASP A N 1
ATOM 724 C CA . ASP A 1 95 ? 17.523 2.131 -25.611 1.00 40.38 95 ASP A CA 1
ATOM 725 C C . ASP A 1 95 ? 16.955 3.513 -25.212 1.00 40.38 95 ASP A C 1
ATOM 727 O O . ASP A 1 95 ? 17.555 4.548 -25.505 1.00 40.38 95 ASP A O 1
ATOM 731 N N . GLN A 1 96 ? 15.829 3.587 -24.503 1.00 43.34 96 GLN A N 1
ATOM 732 C CA . GLN A 1 96 ? 15.414 4.823 -23.856 1.00 43.34 96 GLN A CA 1
ATOM 733 C C . GLN A 1 96 ? 16.211 4.943 -22.568 1.00 43.34 96 GLN A C 1
ATOM 735 O O . GLN A 1 96 ? 15.896 4.336 -21.546 1.00 43.34 96 GLN A O 1
ATOM 740 N N . GLN A 1 97 ? 17.304 5.697 -22.687 1.00 39.44 97 GLN A N 1
ATOM 741 C CA . GLN A 1 97 ? 18.194 6.089 -21.607 1.00 39.44 97 GLN A CA 1
ATOM 742 C C . GLN A 1 97 ? 17.394 6.435 -20.350 1.00 39.44 97 GLN A C 1
ATOM 744 O O . GLN A 1 97 ? 16.636 7.405 -20.310 1.00 39.44 97 GLN A O 1
ATOM 749 N N . SER A 1 98 ? 17.611 5.628 -19.315 1.00 40.62 98 SER A N 1
ATOM 750 C CA . SER A 1 98 ? 17.253 5.914 -17.935 1.00 40.62 98 SER A CA 1
ATOM 751 C C . SER A 1 98 ? 17.764 7.306 -17.575 1.00 40.62 98 SER A C 1
ATOM 753 O O . SER A 1 98 ? 18.971 7.510 -17.419 1.00 40.62 98 SER A O 1
ATOM 755 N N . ASN A 1 99 ? 16.862 8.274 -17.467 1.00 40.22 99 ASN A N 1
ATOM 756 C CA . ASN A 1 99 ? 17.214 9.601 -17.000 1.00 40.22 99 ASN A CA 1
ATOM 757 C C . ASN A 1 99 ? 17.447 9.491 -15.484 1.00 40.22 99 ASN A C 1
ATOM 759 O O . ASN A 1 99 ? 16.513 9.486 -14.692 1.00 40.22 99 ASN A O 1
ATOM 763 N N . SER A 1 100 ? 18.702 9.301 -15.080 1.00 42.19 100 SER A N 1
ATOM 764 C CA . SER A 1 100 ? 19.120 8.829 -13.749 1.00 42.19 100 SER A CA 1
ATOM 765 C C . SER A 1 100 ? 18.939 9.829 -12.595 1.00 42.19 100 SER A C 1
ATOM 767 O O . SER A 1 100 ? 19.478 9.603 -11.515 1.00 42.19 100 SER A O 1
ATOM 769 N N . ASN A 1 101 ? 18.235 10.944 -12.808 1.00 37.09 101 ASN A N 1
ATOM 770 C CA . ASN A 1 101 ? 18.283 12.118 -11.928 1.00 37.09 101 ASN A CA 1
ATOM 771 C C . ASN A 1 101 ? 16.952 12.504 -11.276 1.00 37.09 101 ASN A C 1
ATOM 773 O O . ASN A 1 101 ? 16.868 13.561 -10.651 1.00 37.09 101 ASN A O 1
ATOM 777 N N . PHE A 1 102 ? 15.916 11.680 -11.376 1.00 40.53 102 PHE A N 1
ATOM 778 C CA . PHE A 1 102 ? 14.684 11.940 -10.644 1.00 40.53 102 PHE A CA 1
ATOM 779 C C . PHE A 1 102 ? 14.715 11.185 -9.307 1.00 40.53 102 PHE A C 1
ATOM 781 O O . PHE A 1 102 ? 15.086 10.018 -9.229 1.00 40.53 102 PHE A O 1
ATOM 788 N N . ASN A 1 103 ? 14.366 11.863 -8.214 1.00 44.62 103 ASN A N 1
ATOM 789 C CA . ASN A 1 103 ? 14.113 11.228 -6.916 1.00 44.62 103 ASN A CA 1
ATOM 790 C C . ASN A 1 103 ? 12.705 10.619 -6.953 1.00 44.62 103 ASN A C 1
ATOM 792 O O . ASN A 1 103 ? 11.770 11.110 -6.331 1.00 44.62 103 ASN A O 1
ATOM 796 N N . GLU A 1 104 ? 12.563 9.604 -7.793 1.00 54.03 104 GLU A N 1
ATOM 797 C CA . GLU A 1 104 ? 11.309 9.018 -8.254 1.00 54.03 104 GLU A CA 1
ATOM 798 C C . GLU A 1 104 ? 10.536 8.376 -7.093 1.00 54.03 104 GLU A C 1
ATOM 800 O O . GLU A 1 104 ? 11.004 7.409 -6.495 1.00 54.03 104 GLU A O 1
ATOM 805 N N . GLN A 1 105 ? 9.350 8.885 -6.759 1.00 58.53 105 GLN A N 1
ATOM 806 C CA . GLN A 1 105 ? 8.510 8.319 -5.698 1.00 58.53 105 GLN A CA 1
ATOM 807 C C . GLN A 1 105 ? 7.149 7.928 -6.259 1.00 58.53 105 GLN A C 1
ATOM 809 O O . GLN A 1 105 ? 6.405 8.757 -6.780 1.00 58.53 105 GLN A O 1
ATOM 814 N N . TRP A 1 106 ? 6.820 6.639 -6.192 1.00 70.88 106 TRP A N 1
ATOM 815 C CA . TRP A 1 106 ? 5.585 6.136 -6.805 1.00 70.88 106 TRP A CA 1
ATOM 816 C C . TRP A 1 106 ? 4.389 6.302 -5.875 1.00 70.88 106 TRP A C 1
ATOM 818 O O . TRP A 1 106 ? 3.348 6.787 -6.301 1.00 70.88 106 TRP A O 1
ATOM 828 N N . ALA A 1 107 ? 4.573 5.955 -4.605 1.00 78.00 107 ALA A N 1
ATOM 829 C CA . ALA A 1 107 ? 3.763 6.464 -3.513 1.00 78.00 107 ALA A CA 1
ATOM 830 C C . ALA A 1 107 ? 4.665 6.687 -2.307 1.00 78.00 107 ALA A C 1
ATOM 832 O O . ALA A 1 107 ? 5.600 5.912 -2.139 1.00 78.00 107 ALA A O 1
ATOM 833 N N . ASP A 1 108 ? 4.450 7.728 -1.512 1.00 82.88 108 ASP A N 1
ATOM 834 C CA . ASP A 1 108 ? 5.366 8.058 -0.413 1.00 82.88 108 ASP A CA 1
ATOM 835 C C . ASP A 1 108 ? 4.691 7.918 0.947 1.00 82.88 108 ASP A C 1
ATOM 837 O O . ASP A 1 108 ? 5.130 7.130 1.786 1.00 82.88 108 ASP A O 1
ATOM 841 N N . ASN A 1 109 ? 3.574 8.625 1.116 1.00 89.75 109 ASN A N 1
ATOM 842 C CA . ASN A 1 109 ? 2.878 8.778 2.384 1.00 89.75 109 ASN A CA 1
ATOM 843 C C . ASN A 1 109 ? 1.505 8.106 2.327 1.00 89.75 109 ASN A C 1
ATOM 845 O O . ASN A 1 109 ? 0.526 8.697 1.865 1.00 89.75 109 ASN A O 1
ATOM 849 N N . ILE A 1 110 ? 1.452 6.855 2.779 1.00 94.00 110 ILE A N 1
ATOM 850 C CA . ILE A 1 110 ? 0.266 6.005 2.710 1.00 94.00 110 ILE A CA 1
ATOM 851 C C . ILE A 1 110 ? -0.346 5.856 4.101 1.00 94.00 110 ILE A C 1
ATOM 853 O O . ILE A 1 110 ? 0.293 5.349 5.026 1.00 94.00 110 ILE A O 1
ATOM 857 N N . TYR A 1 111 ? -1.607 6.255 4.223 1.00 96.69 111 TYR A N 1
ATOM 858 C CA . TYR A 1 111 ? -2.382 6.213 5.450 1.00 96.69 111 TYR A CA 1
ATOM 859 C C . TYR A 1 111 ? -3.680 5.438 5.231 1.00 96.69 111 TYR A C 1
ATOM 861 O O . TYR A 1 111 ? -4.509 5.833 4.413 1.00 96.69 111 TYR A O 1
ATOM 869 N N . ASN A 1 112 ? -3.882 4.377 6.009 1.00 96.31 112 ASN A N 1
ATOM 870 C CA . ASN A 1 112 ? -5.198 3.778 6.194 1.00 96.31 112 ASN A CA 1
ATOM 871 C C . ASN A 1 112 ? -5.694 4.140 7.598 1.00 96.31 112 ASN A C 1
ATOM 873 O O . ASN A 1 112 ? -5.102 3.738 8.596 1.00 96.31 112 ASN A O 1
ATOM 877 N N . GLN A 1 113 ? -6.703 4.998 7.684 1.00 96.88 113 GLN A N 1
ATOM 878 C CA . GLN A 1 113 ? -7.294 5.474 8.940 1.00 96.88 113 GLN A CA 1
ATOM 879 C C . GLN A 1 113 ? -8.744 5.006 9.101 1.00 96.88 113 GLN A C 1
ATOM 881 O O . GLN A 1 113 ? -9.306 5.141 10.184 1.00 96.88 113 GLN A O 1
ATOM 886 N N . GLY A 1 114 ? -9.339 4.482 8.029 1.00 95.75 114 GLY A N 1
ATOM 887 C CA . GLY A 1 114 ? -10.708 4.004 7.996 1.00 95.75 114 GLY A CA 1
ATOM 888 C C . GLY A 1 114 ? -10.849 2.519 8.322 1.00 95.75 114 GLY A C 1
ATOM 889 O O . GLY A 1 114 ? -9.950 1.873 8.865 1.00 95.75 114 GLY A O 1
ATOM 890 N N . SER A 1 115 ? -12.018 1.973 8.003 1.00 97.06 115 SER A N 1
ATOM 891 C CA . SER A 1 115 ? -12.300 0.545 8.175 1.00 97.06 115 SER A CA 1
ATOM 892 C C . SER A 1 115 ? -12.158 -0.264 6.889 1.00 97.06 115 SER A C 1
ATOM 894 O O . SER A 1 115 ? -12.208 -1.484 6.973 1.00 97.06 115 SER A O 1
ATOM 896 N N . GLY A 1 116 ? -12.040 0.399 5.733 1.00 96.56 116 GLY A N 1
ATOM 897 C CA . GLY A 1 116 ? -11.813 -0.256 4.445 1.00 96.56 116 GLY A CA 1
ATOM 898 C C . GLY A 1 116 ? -10.345 -0.607 4.231 1.00 96.56 116 GLY A C 1
ATOM 899 O O . GLY A 1 116 ? -9.449 -0.027 4.857 1.00 96.56 116 GLY A O 1
ATOM 900 N N . ASP A 1 117 ? -10.092 -1.536 3.321 1.00 97.44 117 ASP A N 1
ATOM 901 C CA . ASP A 1 117 ? -8.748 -2.021 3.043 1.00 97.44 117 ASP A CA 1
ATOM 902 C C . ASP A 1 117 ? -8.030 -1.112 2.034 1.00 97.44 117 ASP A C 1
ATOM 904 O O . ASP A 1 117 ? -8.630 -0.429 1.198 1.00 97.44 117 ASP A O 1
ATOM 908 N N . LEU A 1 118 ? -6.701 -1.069 2.109 1.00 96.88 118 LEU A N 1
ATOM 909 C CA . LEU A 1 118 ? -5.864 -0.360 1.145 1.00 96.88 118 LEU A CA 1
ATOM 910 C C . LEU A 1 118 ? -4.880 -1.334 0.505 1.00 96.88 118 LEU A C 1
ATOM 912 O O . LEU A 1 118 ? -3.925 -1.786 1.134 1.00 96.88 118 LEU A O 1
ATOM 916 N N . HIS A 1 119 ? -5.083 -1.615 -0.778 1.00 96.19 119 HIS A N 1
ATOM 917 C CA . HIS A 1 119 ? -4.253 -2.522 -1.558 1.00 96.19 119 HIS A CA 1
ATOM 918 C C . HIS A 1 119 ? -3.415 -1.752 -2.573 1.00 96.19 119 HIS A C 1
ATOM 920 O O . HIS A 1 119 ? -3.927 -1.099 -3.481 1.00 96.19 119 HIS A O 1
ATOM 926 N N . ILE A 1 120 ? -2.099 -1.885 -2.475 1.00 92.00 120 ILE A N 1
ATOM 927 C CA . ILE A 1 120 ? -1.138 -1.254 -3.371 1.00 92.00 120 ILE A CA 1
ATOM 928 C C . ILE A 1 120 ? -0.332 -2.335 -4.072 1.00 92.00 120 ILE A C 1
ATOM 930 O O . ILE A 1 120 ? 0.309 -3.178 -3.447 1.00 92.00 120 ILE A O 1
ATOM 934 N N . LYS A 1 121 ? -0.327 -2.304 -5.400 1.00 89.38 121 LYS A N 1
ATOM 935 C CA . LYS A 1 121 ? 0.382 -3.269 -6.232 1.00 89.38 121 LYS A CA 1
ATOM 936 C C . LYS A 1 121 ? 1.338 -2.565 -7.176 1.00 89.38 121 LYS A C 1
ATOM 938 O O . LYS A 1 121 ? 0.929 -1.798 -8.039 1.00 89.38 121 LYS A O 1
ATOM 943 N N . TYR A 1 122 ? 2.611 -2.913 -7.074 1.00 84.94 122 TYR A N 1
ATOM 944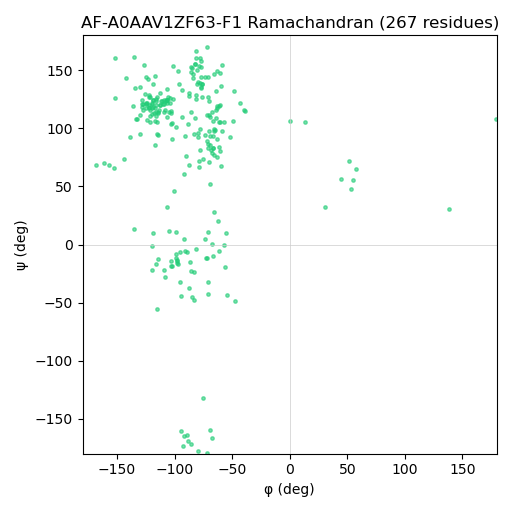 C CA . TYR A 1 122 ? 3.660 -2.472 -7.983 1.00 84.94 122 TYR A CA 1
ATOM 945 C C . TYR A 1 122 ? 3.999 -3.609 -8.946 1.00 84.94 122 TYR A C 1
ATOM 947 O O . TYR A 1 122 ? 4.486 -4.656 -8.527 1.00 84.94 122 TYR A O 1
ATOM 955 N N . LYS A 1 123 ? 3.736 -3.444 -10.242 1.00 80.69 123 LYS A N 1
ATOM 956 C CA . LYS A 1 123 ? 4.040 -4.439 -11.278 1.00 80.69 123 LYS A CA 1
ATOM 957 C C . LYS A 1 123 ? 5.273 -4.008 -12.077 1.00 80.69 123 LYS A C 1
ATOM 959 O O . LYS A 1 123 ? 5.255 -2.935 -12.669 1.00 80.69 123 LYS A O 1
ATOM 964 N N . ASN A 1 124 ? 6.270 -4.894 -12.164 1.00 73.88 124 ASN A N 1
ATOM 965 C CA . ASN A 1 124 ? 7.495 -4.744 -12.969 1.00 73.88 124 ASN A CA 1
ATOM 966 C C . ASN A 1 124 ? 8.303 -3.493 -12.620 1.00 73.88 124 ASN A C 1
ATOM 968 O O . ASN A 1 124 ? 8.434 -2.573 -13.403 1.00 73.88 124 ASN A O 1
ATOM 972 N N . CYS A 1 125 ? 8.824 -3.457 -11.410 1.00 63.50 125 CYS A N 1
ATOM 973 C CA . CYS A 1 125 ? 9.342 -2.273 -10.753 1.00 63.50 125 CYS A CA 1
ATOM 974 C C . CYS A 1 125 ? 10.855 -2.108 -11.019 1.00 63.50 125 CYS A C 1
ATOM 976 O O . CYS A 1 125 ? 11.673 -2.147 -10.095 1.00 63.50 125 CYS A O 1
ATOM 978 N N . CYS A 1 126 ? 11.248 -1.968 -12.290 1.00 52.19 126 CYS A N 1
ATOM 979 C CA . CYS A 1 126 ? 12.553 -2.448 -12.756 1.00 52.19 126 CYS A CA 1
ATOM 980 C C . CYS A 1 126 ? 13.686 -1.426 -12.954 1.00 52.19 126 CYS A C 1
ATOM 982 O O . CYS A 1 126 ? 14.835 -1.867 -12.947 1.00 52.19 126 CYS A O 1
ATOM 984 N N . SER A 1 127 ? 13.466 -0.113 -13.075 1.00 50.50 127 SER A N 1
ATOM 985 C CA . SER A 1 127 ? 14.513 0.716 -13.717 1.00 50.50 127 SER A CA 1
ATOM 986 C C . SER A 1 127 ? 15.176 1.852 -12.931 1.00 50.50 127 SER A C 1
ATOM 988 O O . SER A 1 127 ? 16.111 2.440 -13.465 1.00 50.50 127 SER A O 1
ATOM 990 N N . SER A 1 128 ? 14.835 2.156 -11.676 1.00 50.41 128 SER A N 1
ATOM 991 C CA . SER A 1 128 ? 15.483 3.305 -11.015 1.00 50.41 128 SER A CA 1
ATOM 992 C C . SER A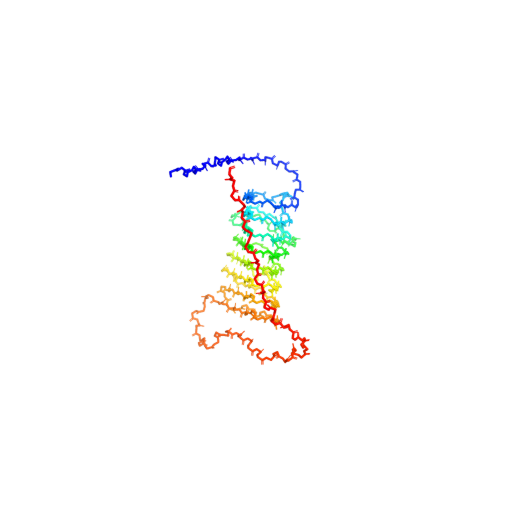 1 128 ? 15.580 3.193 -9.497 1.00 50.41 128 SER A C 1
ATOM 994 O O . SER A 1 128 ? 14.837 2.451 -8.848 1.00 50.41 128 SER A O 1
ATOM 996 N N . THR A 1 129 ? 16.493 3.985 -8.931 1.00 51.84 129 THR A N 1
ATOM 997 C CA . THR A 1 129 ? 16.714 4.308 -7.505 1.00 51.84 129 THR A CA 1
ATOM 998 C C . THR A 1 129 ? 15.481 4.873 -6.786 1.00 51.84 129 THR A C 1
ATOM 1000 O O . THR A 1 129 ? 15.588 5.332 -5.651 1.00 51.84 129 THR A O 1
ATOM 1003 N N . SER A 1 130 ? 14.314 4.819 -7.432 1.00 56.72 130 SER A N 1
ATOM 1004 C CA . SER A 1 130 ? 13.018 5.230 -6.922 1.00 56.72 130 SER A CA 1
ATOM 1005 C C . SER A 1 130 ? 12.721 4.677 -5.529 1.00 56.72 130 SER A C 1
ATOM 1007 O O . SER A 1 130 ? 12.862 3.476 -5.257 1.00 56.72 130 SER A O 1
ATOM 1009 N N . THR A 1 131 ? 12.276 5.567 -4.646 1.00 58.44 131 THR A N 1
ATOM 1010 C CA . THR A 1 131 ? 11.779 5.200 -3.326 1.00 58.44 131 THR A CA 1
ATOM 1011 C C . THR A 1 131 ? 10.287 4.894 -3.435 1.00 58.44 131 THR A C 1
ATOM 1013 O O . THR A 1 131 ? 9.509 5.665 -3.983 1.00 58.44 131 THR A O 1
ATOM 1016 N N . ARG A 1 132 ? 9.859 3.733 -2.952 1.00 72.38 132 ARG A N 1
ATOM 1017 C CA . ARG A 1 132 ? 8.508 3.200 -3.106 1.00 72.38 132 ARG A CA 1
ATOM 1018 C C . ARG A 1 132 ? 7.896 2.937 -1.739 1.00 72.38 132 ARG A C 1
ATOM 1020 O O . ARG A 1 132 ? 8.357 2.058 -1.015 1.00 72.38 132 ARG A O 1
ATOM 1027 N N . ALA A 1 133 ? 6.811 3.642 -1.457 1.00 76.25 133 ALA A N 1
ATOM 1028 C CA . ALA A 1 133 ? 5.984 3.575 -0.258 1.00 76.25 133 ALA A CA 1
ATOM 1029 C C . ALA A 1 133 ? 6.772 3.773 1.041 1.00 76.25 133 ALA A C 1
ATOM 1031 O O . ALA A 1 133 ? 6.738 2.906 1.906 1.00 76.25 133 ALA A O 1
ATOM 1032 N N . GLN A 1 134 ? 7.514 4.880 1.174 1.00 83.50 134 GLN A N 1
ATOM 1033 C CA . GLN A 1 134 ? 8.419 5.101 2.314 1.00 83.50 134 GLN A CA 1
ATOM 1034 C C . GLN A 1 134 ? 7.735 4.966 3.664 1.00 83.50 134 GLN A C 1
ATOM 1036 O O . GLN A 1 134 ? 8.307 4.355 4.572 1.00 83.50 134 GLN A O 1
ATOM 1041 N N . TYR A 1 135 ? 6.540 5.539 3.769 1.00 89.94 135 TYR A N 1
ATOM 1042 C CA . TYR A 1 135 ? 5.786 5.650 4.998 1.00 89.94 135 TYR A CA 1
ATOM 1043 C C . TYR A 1 135 ? 4.454 4.936 4.837 1.00 89.94 135 TYR A C 1
ATOM 1045 O O . 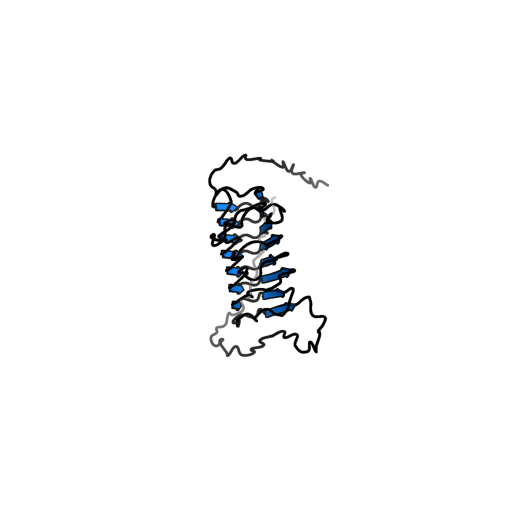TYR A 1 135 ? 3.579 5.361 4.084 1.00 89.94 135 TYR A O 1
ATOM 1053 N N . LEU A 1 136 ? 4.314 3.842 5.579 1.00 94.00 136 LEU A N 1
ATOM 1054 C CA . LEU A 1 136 ? 3.083 3.073 5.680 1.00 94.00 136 LEU A CA 1
ATOM 1055 C C . LEU A 1 136 ? 2.517 3.265 7.078 1.00 94.00 136 LEU A C 1
ATOM 1057 O O . LEU A 1 136 ? 3.190 2.950 8.059 1.00 94.00 136 LEU A O 1
ATOM 1061 N N . ASN A 1 137 ? 1.299 3.780 7.185 1.00 96.75 137 ASN A N 1
ATOM 1062 C CA . ASN A 1 137 ? 0.668 4.041 8.468 1.00 96.75 137 ASN A CA 1
ATOM 1063 C C . ASN A 1 137 ? -0.767 3.517 8.480 1.00 96.75 137 ASN A C 1
ATOM 1065 O O . ASN A 1 137 ? -1.648 4.101 7.854 1.00 96.75 137 ASN A O 1
ATOM 1069 N N . ASN A 1 138 ? -0.997 2.432 9.214 1.00 96.81 138 ASN A N 1
ATOM 1070 C CA . ASN A 1 138 ? -2.331 1.899 9.442 1.00 96.81 138 ASN A CA 1
ATOM 1071 C C . ASN A 1 138 ? -2.803 2.282 10.848 1.00 96.81 138 ASN A C 1
ATOM 1073 O O . ASN A 1 138 ? -2.319 1.746 11.846 1.00 96.81 138 ASN A O 1
ATOM 1077 N N . GLN A 1 139 ? -3.705 3.254 10.931 1.00 97.00 139 GLN A N 1
ATOM 1078 C CA . GLN A 1 139 ? -4.354 3.702 12.167 1.00 97.00 139 GLN A CA 1
ATOM 1079 C C . GLN A 1 139 ? -5.784 3.167 12.292 1.00 97.00 139 GLN A C 1
ATOM 1081 O O . GLN A 1 139 ? -6.363 3.253 13.372 1.00 97.00 139 GLN A O 1
ATOM 1086 N N . GLY A 1 140 ? -6.335 2.644 11.198 1.00 95.69 140 GLY A N 1
ATOM 1087 C CA . GLY A 1 140 ? -7.702 2.163 11.104 1.00 95.69 140 GLY A CA 1
ATOM 1088 C C . GLY A 1 140 ? -7.876 0.697 11.498 1.00 95.69 140 GLY A C 1
ATOM 1089 O O . GLY A 1 140 ? -6.983 0.053 12.061 1.00 95.69 140 GLY A O 1
ATOM 1090 N N . SER A 1 141 ? -9.062 0.169 11.208 1.00 97.19 141 SER A N 1
ATOM 1091 C CA . SER A 1 141 ? -9.370 -1.250 11.407 1.00 97.19 141 SER A CA 1
ATOM 1092 C C . SER A 1 141 ? -9.226 -2.091 10.142 1.00 97.19 141 SER A C 1
ATOM 1094 O O . SER A 1 141 ? -9.175 -3.309 10.270 1.00 97.19 141 SER A O 1
ATOM 1096 N N . GLY A 1 142 ? -9.183 -1.462 8.962 1.00 97.38 142 GLY A N 1
ATOM 1097 C CA . GLY A 1 142 ? -8.947 -2.145 7.689 1.00 97.38 142 GLY A CA 1
ATOM 1098 C C . GLY A 1 142 ? -7.475 -2.492 7.483 1.00 97.38 142 GLY A C 1
ATOM 1099 O O . GLY A 1 142 ? -6.584 -1.908 8.106 1.00 97.38 142 GLY A O 1
ATOM 1100 N N . ASP A 1 143 ? -7.208 -3.438 6.598 1.00 97.69 143 ASP A N 1
ATOM 1101 C CA . ASP A 1 143 ? -5.870 -3.926 6.299 1.00 97.69 143 ASP A CA 1
ATOM 1102 C C . ASP A 1 143 ? -5.135 -3.008 5.306 1.00 97.69 143 ASP A C 1
ATOM 1104 O O . ASP A 1 143 ? -5.720 -2.267 4.514 1.00 97.69 143 ASP A O 1
ATOM 1108 N N . LEU A 1 144 ? -3.803 -3.038 5.351 1.00 97.31 144 LEU A N 1
ATOM 1109 C CA . LEU A 1 144 ? -2.927 -2.352 4.404 1.00 97.31 144 LEU A CA 1
ATOM 1110 C C . LEU A 1 144 ? -2.012 -3.369 3.723 1.00 97.31 144 LEU A C 1
ATOM 1112 O O . LEU A 1 144 ? -1.029 -3.825 4.308 1.00 97.31 144 LEU A O 1
ATOM 1116 N N . ASP A 1 145 ? -2.292 -3.683 2.462 1.00 95.94 145 ASP A N 1
ATOM 1117 C CA . ASP A 1 145 ? -1.515 -4.634 1.675 1.00 95.94 145 ASP A CA 1
ATOM 1118 C C . ASP A 1 145 ? -0.653 -3.919 0.629 1.00 95.94 145 ASP A C 1
ATOM 1120 O O . ASP A 1 145 ? -1.153 -3.228 -0.254 1.00 95.94 145 ASP A O 1
ATOM 1124 N N . VAL A 1 146 ? 0.658 -4.154 0.649 1.00 92.12 146 VAL A N 1
ATOM 1125 C CA . VAL A 1 146 ? 1.606 -3.636 -0.343 1.00 92.12 146 VAL A CA 1
ATOM 1126 C C . VAL A 1 146 ? 2.337 -4.791 -1.017 1.00 92.12 146 VAL A C 1
ATOM 1128 O O . VAL A 1 146 ? 3.097 -5.538 -0.405 1.00 92.12 146 VAL A O 1
ATOM 1131 N N . ASN A 1 147 ? 2.130 -4.945 -2.319 1.00 89.69 147 ASN A N 1
ATOM 1132 C CA . ASN A 1 147 ? 2.683 -6.035 -3.108 1.00 89.69 147 ASN A CA 1
ATOM 1133 C C . ASN A 1 147 ? 3.625 -5.496 -4.180 1.00 89.69 147 ASN A C 1
ATOM 1135 O O . ASN A 1 147 ? 3.200 -4.958 -5.204 1.00 89.69 147 ASN A O 1
ATOM 1139 N N . TYR A 1 148 ? 4.913 -5.697 -3.952 1.00 85.56 148 TYR A N 1
ATOM 1140 C CA . TYR A 1 148 ? 5.963 -5.463 -4.923 1.00 85.56 148 TYR A CA 1
ATOM 1141 C C . TYR A 1 148 ? 6.129 -6.714 -5.788 1.00 85.56 148 TYR A C 1
ATOM 1143 O O . TYR A 1 148 ? 6.500 -7.788 -5.309 1.00 85.56 148 TYR A O 1
ATOM 1151 N N . GLY A 1 149 ? 5.816 -6.579 -7.075 1.00 83.31 149 GLY A N 1
ATOM 1152 C CA . GLY A 1 149 ? 6.112 -7.565 -8.107 1.00 83.31 149 GLY A CA 1
ATOM 1153 C C . GLY A 1 149 ? 7.612 -7.655 -8.397 1.00 83.31 149 GLY A C 1
ATOM 1154 O O . GLY A 1 149 ? 8.432 -7.243 -7.589 1.00 83.31 149 GLY A O 1
ATOM 1155 N N . THR A 1 150 ? 7.965 -8.181 -9.569 1.00 76.88 150 THR A N 1
ATOM 1156 C CA . THR A 1 150 ? 9.363 -8.349 -9.987 1.00 76.88 150 THR A CA 1
ATOM 1157 C C . THR A 1 150 ? 10.086 -7.003 -10.054 1.00 76.88 150 THR A C 1
ATOM 1159 O O . THR A 1 150 ? 9.679 -6.149 -10.843 1.00 76.88 150 THR A O 1
ATOM 1162 N N . CYS A 1 151 ? 11.155 -6.830 -9.271 1.00 68.69 151 CYS A N 1
ATOM 1163 C CA . CYS A 1 151 ? 12.073 -5.695 -9.388 1.00 68.69 151 CYS A CA 1
ATOM 1164 C C . CYS A 1 151 ? 13.483 -6.212 -9.731 1.00 68.69 151 CYS A C 1
ATOM 1166 O O . CYS A 1 151 ? 14.042 -7.025 -8.996 1.00 68.69 151 CYS A O 1
ATOM 1168 N N . SER A 1 152 ? 14.076 -5.735 -10.827 1.00 64.50 152 SER A N 1
ATOM 1169 C CA . SER A 1 152 ? 15.427 -6.131 -11.260 1.00 64.50 152 SER A CA 1
ATOM 1170 C C . SER A 1 152 ? 16.561 -5.317 -10.632 1.00 64.50 152 SER A C 1
ATOM 1172 O O . SER A 1 152 ? 17.716 -5.730 -10.728 1.00 64.50 152 SER A O 1
ATOM 1174 N N . SER A 1 153 ? 16.270 -4.162 -10.020 1.00 60.44 153 SER A N 1
ATOM 1175 C CA . SER A 1 153 ? 17.297 -3.251 -9.512 1.00 60.44 153 SER A CA 1
ATOM 1176 C C . SER A 1 153 ? 17.577 -3.436 -8.021 1.00 60.44 153 SER A C 1
ATOM 1178 O O . SER A 1 153 ? 16.684 -3.579 -7.187 1.00 60.44 153 SER A O 1
ATOM 1180 N N . ALA A 1 154 ? 18.868 -3.393 -7.702 1.00 51.47 154 ALA A N 1
ATOM 1181 C CA . ALA A 1 154 ? 19.437 -3.752 -6.414 1.00 51.47 154 ALA A CA 1
ATOM 1182 C C . ALA A 1 154 ? 19.160 -2.770 -5.254 1.00 51.47 154 ALA A C 1
ATOM 1184 O O . ALA A 1 154 ? 19.448 -3.072 -4.096 1.00 51.47 154 ALA A O 1
ATOM 1185 N N . ASN A 1 155 ? 18.639 -1.580 -5.562 1.00 54.41 155 ASN A N 1
ATOM 1186 C CA . ASN A 1 155 ? 18.653 -0.433 -4.652 1.00 54.41 155 ASN A CA 1
ATOM 1187 C C . ASN A 1 155 ? 17.319 0.318 -4.570 1.00 54.41 155 ASN A C 1
ATOM 1189 O O . ASN A 1 155 ? 17.294 1.424 -4.033 1.00 54.41 155 ASN A O 1
ATOM 1193 N N . SER A 1 156 ? 16.211 -0.236 -5.078 1.00 57.00 156 SER A N 1
ATOM 1194 C CA . SER A 1 156 ? 14.918 0.455 -4.983 1.00 57.00 156 SER A CA 1
ATOM 1195 C C . SER A 1 156 ? 14.548 0.639 -3.511 1.00 57.00 156 SER A C 1
ATOM 1197 O O . SER A 1 156 ? 14.449 -0.350 -2.780 1.00 57.00 156 SER A O 1
ATOM 1199 N N . GLY A 1 157 ? 14.395 1.882 -3.056 1.00 58.19 157 GLY A N 1
ATOM 1200 C CA . GLY A 1 157 ? 14.106 2.192 -1.660 1.00 58.19 157 GLY A CA 1
ATOM 1201 C C . GLY A 1 157 ? 12.683 1.780 -1.318 1.00 58.19 157 GLY A C 1
ATOM 1202 O O . GLY A 1 157 ? 11.769 2.571 -1.454 1.00 58.19 157 GLY A O 1
ATOM 1203 N N . MET A 1 158 ? 12.461 0.531 -0.931 1.00 72.50 158 MET A N 1
ATOM 1204 C CA . MET A 1 158 ? 11.129 0.057 -0.548 1.00 72.50 158 MET A CA 1
ATOM 1205 C C . MET A 1 158 ? 10.692 0.639 0.798 1.00 72.50 158 MET A C 1
ATOM 1207 O O . MET A 1 158 ? 11.437 1.408 1.407 1.00 72.50 158 MET A O 1
ATOM 1211 N N . ALA A 1 159 ? 9.493 0.254 1.252 1.00 78.56 159 ALA A N 1
ATOM 1212 C CA . ALA A 1 159 ? 8.910 0.701 2.509 1.00 78.56 159 ALA A CA 1
ATOM 1213 C C . ALA A 1 159 ? 9.943 0.809 3.626 1.00 78.56 159 ALA A C 1
ATOM 1215 O O . ALA A 1 159 ? 10.537 -0.187 4.020 1.00 78.56 159 ALA A O 1
ATOM 1216 N N . GLN A 1 160 ? 10.187 2.031 4.099 1.00 85.44 160 GLN A N 1
ATOM 1217 C CA . GLN A 1 160 ? 11.266 2.306 5.042 1.00 85.44 160 GLN A CA 1
ATOM 1218 C C . GLN A 1 160 ? 10.750 2.275 6.474 1.00 85.44 160 GLN A C 1
ATOM 1220 O O . GLN A 1 160 ? 11.392 1.687 7.346 1.00 85.44 160 GLN A O 1
ATOM 1225 N N . SER A 1 161 ? 9.599 2.903 6.702 1.00 90.75 161 SER A N 1
ATOM 1226 C CA . SER A 1 161 ? 9.002 3.072 8.020 1.00 90.75 161 SER A CA 1
ATOM 1227 C C . SER A 1 161 ? 7.554 2.605 7.998 1.00 90.75 161 SER A C 1
ATOM 1229 O O . SER A 1 161 ? 6.727 3.124 7.249 1.00 90.75 161 SER A O 1
ATOM 1231 N N . ILE A 1 162 ? 7.257 1.625 8.845 1.00 93.69 162 ILE A N 1
ATOM 1232 C CA . ILE A 1 162 ? 5.923 1.049 8.999 1.00 93.69 162 ILE A CA 1
ATOM 1233 C C . ILE A 1 162 ? 5.394 1.413 10.379 1.00 93.69 162 ILE A C 1
ATOM 1235 O O . ILE A 1 162 ? 6.079 1.193 11.375 1.00 93.69 162 ILE A O 1
ATOM 1239 N N . TYR A 1 163 ? 4.169 1.922 10.439 1.00 96.56 163 TYR A N 1
ATOM 1240 C CA . TYR A 1 163 ? 3.462 2.265 11.664 1.00 96.56 163 TYR A CA 1
ATOM 1241 C C . TYR A 1 163 ? 2.125 1.520 11.700 1.00 96.56 163 TYR A C 1
ATOM 1243 O O . TYR A 1 163 ? 1.203 1.870 10.971 1.00 96.56 163 TYR A O 1
ATOM 1251 N N . SER A 1 164 ? 2.015 0.506 12.556 1.00 95.06 164 SER A N 1
ATOM 1252 C CA . SER A 1 164 ? 0.743 -0.155 12.875 1.00 95.06 164 SER A CA 1
ATOM 1253 C C . SER A 1 164 ? 0.214 0.424 14.184 1.00 95.06 164 SER A C 1
ATOM 1255 O O . SER A 1 164 ? 0.727 0.129 15.266 1.00 95.06 164 SER A O 1
ATOM 1257 N N . ARG A 1 165 ? -0.748 1.340 14.095 1.00 95.94 165 ARG A N 1
ATOM 1258 C CA . ARG A 1 165 ? -1.371 2.024 15.241 1.00 95.94 165 ARG A CA 1
ATOM 1259 C C . ARG A 1 165 ? -2.811 1.577 15.482 1.00 95.94 165 ARG A C 1
ATOM 1261 O O . ARG A 1 165 ? -3.292 1.745 16.596 1.00 95.94 165 ARG A O 1
ATOM 1268 N N . GLY A 1 166 ? -3.463 1.028 14.463 1.00 95.19 166 GLY A N 1
ATOM 1269 C CA . GLY A 1 166 ? -4.831 0.530 14.521 1.00 95.19 166 GLY A CA 1
ATOM 1270 C C . GLY A 1 166 ? -4.930 -0.966 14.816 1.00 95.19 166 GLY A C 1
ATOM 1271 O O . GLY A 1 166 ? -3.999 -1.589 15.340 1.00 95.19 166 GLY A O 1
ATOM 1272 N N . SER A 1 167 ? -6.086 -1.542 14.490 1.00 96.69 167 SER A N 1
ATOM 1273 C CA . SER A 1 167 ? -6.348 -2.974 14.661 1.00 96.69 167 SER A CA 1
ATOM 1274 C C . SER A 1 167 ? -6.166 -3.793 13.386 1.00 96.69 167 SER A C 1
ATOM 1276 O O . SER A 1 167 ? -6.075 -5.011 13.498 1.00 96.69 167 SER A O 1
ATOM 1278 N N . GLY A 1 168 ? -6.120 -3.150 12.215 1.00 96.69 168 GLY A N 1
ATOM 1279 C CA . GLY A 1 168 ? -5.896 -3.820 10.935 1.00 96.69 168 GLY A CA 1
ATOM 1280 C C . GLY A 1 168 ? -4.433 -4.196 10.705 1.00 96.69 168 GLY A C 1
ATOM 1281 O O . GLY A 1 168 ? -3.510 -3.553 11.217 1.00 96.69 168 GLY A O 1
ATOM 1282 N N . ASP A 1 169 ? -4.211 -5.236 9.911 1.00 97.38 169 ASP A N 1
ATOM 1283 C CA . ASP A 1 169 ? -2.878 -5.735 9.595 1.00 97.38 169 ASP A CA 1
ATOM 1284 C C . ASP A 1 169 ? -2.176 -4.849 8.556 1.00 97.38 169 ASP A C 1
ATOM 1286 O O . ASP A 1 169 ? -2.790 -4.144 7.756 1.00 97.38 169 ASP A O 1
ATOM 1290 N N . ILE A 1 170 ? -0.846 -4.918 8.523 1.00 96.56 170 ILE A N 1
ATOM 1291 C CA . ILE A 1 170 ? -0.030 -4.402 7.422 1.00 96.56 170 ILE A CA 1
ATOM 1292 C C . ILE A 1 170 ? 0.705 -5.578 6.792 1.00 96.56 170 ILE A C 1
ATOM 1294 O O . ILE A 1 170 ? 1.546 -6.202 7.442 1.00 96.56 170 ILE A O 1
ATOM 1298 N N . ARG A 1 171 ? 0.450 -5.871 5.515 1.00 95.62 171 ARG A N 1
ATOM 1299 C CA . ARG A 1 171 ? 1.127 -6.955 4.791 1.00 95.62 171 ARG A CA 1
ATOM 1300 C C . ARG A 1 171 ? 1.963 -6.403 3.659 1.00 95.62 171 ARG A C 1
ATOM 1302 O O . ARG A 1 171 ? 1.476 -5.701 2.785 1.00 95.62 171 ARG A O 1
ATOM 1309 N N . ILE A 1 172 ? 3.233 -6.777 3.632 1.00 91.94 172 ILE A N 1
ATOM 1310 C CA . ILE A 1 172 ? 4.162 -6.389 2.580 1.00 91.94 172 ILE A CA 1
ATOM 1311 C C . ILE A 1 172 ? 4.734 -7.634 1.935 1.00 91.94 172 ILE A C 1
ATOM 1313 O O . ILE A 1 172 ? 5.251 -8.523 2.611 1.00 91.94 172 ILE A O 1
ATOM 1317 N N . VAL A 1 173 ? 4.663 -7.701 0.611 1.00 88.94 173 VAL A N 1
ATOM 1318 C CA . VAL A 1 173 ? 5.175 -8.827 -0.165 1.00 88.94 173 VAL A CA 1
ATOM 1319 C C . VAL A 1 173 ? 6.156 -8.317 -1.204 1.00 88.94 173 VAL A C 1
ATOM 1321 O O . VAL A 1 173 ? 5.783 -7.549 -2.082 1.00 88.94 173 VAL A O 1
ATOM 1324 N N . TYR A 1 174 ? 7.389 -8.805 -1.141 1.00 85.44 174 TYR A N 1
ATOM 1325 C CA . TYR A 1 174 ? 8.432 -8.570 -2.131 1.00 85.44 174 TYR A CA 1
ATOM 1326 C C . TYR A 1 174 ? 8.627 -9.823 -2.983 1.00 85.44 174 TYR A C 1
ATOM 1328 O O . TYR A 1 174 ? 9.045 -10.868 -2.478 1.00 85.44 174 TYR A O 1
ATOM 1336 N N . ARG A 1 175 ? 8.313 -9.751 -4.280 1.00 83.31 175 ARG A N 1
ATOM 1337 C CA . ARG A 1 175 ? 8.418 -10.884 -5.211 1.00 83.31 175 ARG A CA 1
ATOM 1338 C C . ARG A 1 175 ? 9.598 -10.698 -6.161 1.00 83.31 175 ARG A C 1
ATOM 1340 O O . ARG A 1 175 ? 9.608 -9.759 -6.935 1.00 83.31 175 ARG A O 1
ATOM 1347 N N . ASN A 1 176 ? 10.516 -11.664 -6.202 1.00 77.81 176 ASN A N 1
ATOM 1348 C CA . ASN A 1 176 ? 11.621 -11.708 -7.172 1.00 77.81 176 ASN A CA 1
ATOM 1349 C C . ASN A 1 176 ? 12.465 -10.426 -7.214 1.00 77.81 176 ASN A C 1
ATOM 1351 O O . ASN A 1 176 ? 12.741 -9.906 -8.292 1.00 77.81 176 ASN A O 1
ATOM 1355 N N . CYS A 1 177 ? 12.865 -9.921 -6.051 1.00 71.06 177 CYS A N 1
ATOM 1356 C CA . CYS A 1 177 ? 13.744 -8.766 -5.977 1.00 71.06 177 CYS A CA 1
ATOM 1357 C C . CYS A 1 177 ? 15.115 -9.204 -5.435 1.00 71.06 177 CYS A C 1
ATOM 1359 O O . CYS A 1 177 ? 15.185 -9.828 -4.376 1.00 71.06 177 CYS A O 1
ATOM 1361 N N . SER A 1 178 ? 16.176 -8.937 -6.201 1.00 64.69 178 SER A N 1
ATOM 1362 C CA . SER A 1 178 ? 17.503 -9.570 -6.076 1.00 64.69 178 SER A CA 1
ATOM 1363 C C . SER A 1 178 ? 18.420 -8.962 -5.012 1.00 64.69 178 SER A C 1
ATOM 1365 O O . SER A 1 178 ? 19.286 -9.658 -4.494 1.00 64.69 178 SER A O 1
ATOM 1367 N N . SER A 1 179 ? 18.219 -7.704 -4.628 1.00 58.22 179 SER A N 1
ATOM 1368 C CA . SER A 1 179 ? 18.775 -7.167 -3.388 1.00 58.22 179 SER A CA 1
ATOM 1369 C C . SER A 1 179 ? 17.874 -6.064 -2.878 1.00 58.22 179 SER A C 1
ATOM 1371 O O . SER A 1 17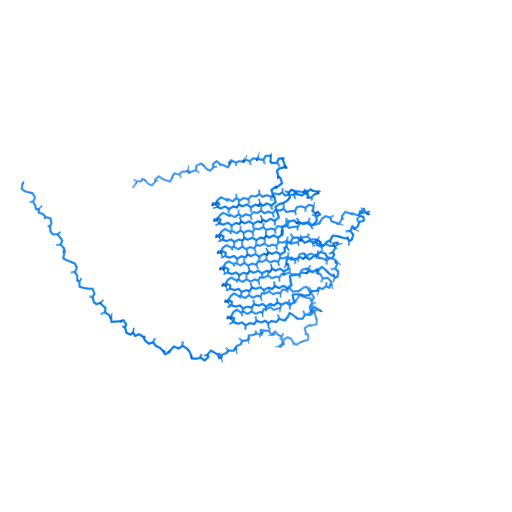9 ? 17.490 -5.150 -3.604 1.00 58.22 179 SER A O 1
ATOM 1373 N N . LEU A 1 180 ? 17.466 -6.202 -1.628 1.00 60.00 180 LEU A N 1
ATOM 1374 C CA . LEU A 1 180 ? 16.482 -5.322 -1.039 1.00 60.00 180 LEU A CA 1
ATOM 1375 C C . LEU A 1 180 ? 17.118 -4.563 0.101 1.00 60.00 180 LEU A C 1
ATOM 1377 O O . LEU A 1 180 ? 17.555 -5.179 1.069 1.00 60.00 180 LEU A O 1
ATOM 1381 N N . ASN A 1 181 ? 17.114 -3.232 -0.019 1.00 64.31 181 ASN A N 1
ATOM 1382 C CA . ASN A 1 181 ? 17.112 -2.354 1.140 1.00 64.31 181 ASN A CA 1
ATOM 1383 C C . ASN A 1 181 ? 15.823 -2.666 1.907 1.00 64.31 181 ASN A C 1
ATOM 1385 O O . ASN A 1 181 ? 14.737 -2.341 1.419 1.00 64.31 181 ASN A O 1
ATOM 1389 N N . PRO A 1 182 ? 15.918 -3.378 3.035 1.00 70.00 182 PRO A N 1
ATOM 1390 C CA . PRO A 1 182 ? 14.745 -3.873 3.725 1.00 70.00 182 PRO A CA 1
ATOM 1391 C C . PRO A 1 182 ? 14.002 -2.730 4.393 1.00 70.00 182 PRO A C 1
ATOM 1393 O O . PRO A 1 182 ? 14.521 -1.619 4.554 1.00 70.00 182 PRO A O 1
ATOM 1396 N N . VAL A 1 183 ? 12.806 -3.067 4.867 1.00 82.00 183 VAL A N 1
ATOM 1397 C CA . VAL A 1 183 ? 12.124 -2.289 5.894 1.00 82.00 183 VAL A CA 1
ATOM 1398 C C . VAL A 1 183 ? 13.128 -1.906 6.974 1.00 82.00 183 VAL A C 1
ATOM 1400 O O . VAL A 1 183 ? 13.778 -2.772 7.558 1.00 82.00 183 VAL A O 1
ATOM 1403 N N . ARG A 1 184 ? 13.293 -0.601 7.210 1.00 86.50 184 ARG A N 1
ATOM 1404 C CA . ARG A 1 184 ? 14.270 -0.091 8.179 1.00 86.50 184 ARG A CA 1
ATOM 1405 C C . ARG A 1 184 ? 13.698 -0.133 9.579 1.00 86.50 184 ARG A C 1
ATOM 1407 O O . ARG A 1 184 ? 14.362 -0.610 10.494 1.00 86.50 184 ARG A O 1
ATOM 1414 N N . THR A 1 185 ? 12.472 0.360 9.733 1.00 89.38 185 THR A N 1
ATOM 1415 C CA . THR A 1 185 ? 11.808 0.473 11.030 1.00 89.38 185 THR A CA 1
ATOM 1416 C C . THR A 1 185 ? 10.372 -0.021 10.951 1.00 89.38 185 THR A C 1
ATOM 1418 O O . THR A 1 185 ? 9.622 0.353 10.052 1.00 89.38 185 THR A O 1
ATOM 1421 N N . VAL A 1 186 ? 9.981 -0.819 11.940 1.00 92.50 186 VAL A N 1
ATOM 1422 C CA . VAL A 1 186 ? 8.594 -1.207 12.199 1.00 92.50 186 VAL A CA 1
ATOM 1423 C C . VAL A 1 186 ? 8.217 -0.722 13.587 1.00 92.50 186 VAL A C 1
ATOM 1425 O O . VAL A 1 186 ? 8.849 -1.113 14.566 1.00 92.50 186 VAL A O 1
ATOM 1428 N N . ASN A 1 187 ? 7.195 0.121 13.668 1.00 94.81 187 ASN A N 1
ATOM 1429 C CA . ASN A 1 187 ? 6.619 0.597 14.911 1.00 94.81 187 ASN A CA 1
ATOM 1430 C C . ASN A 1 187 ? 5.201 0.039 15.070 1.00 94.81 187 ASN A C 1
ATOM 1432 O O . ASN A 1 187 ? 4.338 0.301 14.231 1.00 94.81 187 ASN A O 1
ATOM 1436 N N . ILE A 1 188 ? 4.960 -0.724 16.133 1.00 92.81 188 ILE A N 1
ATOM 1437 C CA . ILE A 1 188 ? 3.632 -1.259 16.453 1.00 92.81 188 ILE A CA 1
ATOM 1438 C C . ILE A 1 188 ? 3.162 -0.633 17.756 1.00 92.81 188 ILE A C 1
ATOM 1440 O O . ILE A 1 188 ? 3.715 -0.916 18.817 1.00 92.81 188 ILE A O 1
ATOM 1444 N N . VAL A 1 189 ? 2.116 0.177 17.678 1.00 95.25 189 VAL A N 1
ATOM 1445 C CA . VAL A 1 189 ? 1.401 0.743 18.830 1.00 95.25 189 VAL A CA 1
ATOM 1446 C C . VAL A 1 189 ? 0.020 0.099 18.984 1.00 95.25 189 VAL A C 1
ATOM 1448 O O . VAL A 1 189 ? -0.472 -0.001 20.102 1.00 95.25 189 VAL A O 1
ATOM 1451 N N . GLY A 1 190 ? -0.577 -0.368 17.884 1.00 93.19 190 GLY A N 1
ATOM 1452 C CA . GLY A 1 190 ? -1.900 -0.987 17.860 1.00 93.19 190 GLY A CA 1
ATOM 1453 C C . GLY A 1 190 ? -1.899 -2.503 18.072 1.00 93.19 190 GLY A C 1
ATOM 1454 O O . GLY A 1 190 ? -0.916 -3.100 18.529 1.00 93.19 190 GLY A O 1
ATOM 1455 N N . SER A 1 191 ? -3.024 -3.132 17.734 1.00 95.31 191 SER A N 1
ATOM 1456 C CA . SER A 1 191 ? -3.211 -4.585 17.836 1.00 95.31 191 SER A CA 1
ATOM 1457 C C . SER A 1 191 ? -3.007 -5.335 16.520 1.00 95.31 191 SER A C 1
ATOM 1459 O O . SER A 1 191 ? -2.874 -6.554 16.564 1.00 95.31 191 SER A O 1
ATOM 1461 N N . GLY A 1 192 ? -2.962 -4.635 15.382 1.00 94.75 192 GLY A N 1
ATOM 1462 C CA . GLY A 1 192 ? -2.758 -5.246 14.068 1.00 94.75 192 GLY A CA 1
ATOM 1463 C C . GLY A 1 192 ? -1.340 -5.778 13.854 1.00 94.75 192 GLY A C 1
ATOM 1464 O O . GLY A 1 192 ? -0.355 -5.173 14.303 1.00 94.75 192 GLY A O 1
ATOM 1465 N N . ASP A 1 193 ? -1.223 -6.900 13.145 1.00 95.75 193 ASP A N 1
ATOM 1466 C CA . ASP A 1 193 ? 0.056 -7.534 12.838 1.00 95.75 193 ASP A CA 1
ATOM 1467 C C . ASP A 1 193 ? 0.757 -6.842 11.656 1.00 95.75 193 ASP A C 1
ATOM 1469 O O . ASP A 1 193 ? 0.139 -6.336 10.725 1.00 95.75 193 ASP A O 1
ATOM 1473 N N . VAL A 1 194 ? 2.090 -6.867 11.651 1.00 95.19 194 VAL A N 1
ATOM 1474 C CA . VAL A 1 194 ? 2.917 -6.471 10.506 1.00 95.19 194 VAL A CA 1
ATOM 1475 C C . VAL A 1 194 ? 3.567 -7.716 9.915 1.00 95.19 194 VAL A C 1
ATOM 1477 O O . VAL A 1 194 ? 4.422 -8.345 10.540 1.00 95.19 194 VAL A O 1
ATOM 1480 N N . ILE A 1 195 ? 3.188 -8.070 8.691 1.00 93.88 195 ILE A N 1
ATOM 1481 C CA . ILE A 1 195 ? 3.637 -9.276 7.994 1.00 93.88 195 ILE A CA 1
ATOM 1482 C C . ILE A 1 195 ? 4.488 -8.869 6.795 1.00 93.88 195 ILE A C 1
ATOM 1484 O O . ILE A 1 195 ? 3.987 -8.293 5.838 1.00 93.88 195 ILE A O 1
ATOM 1488 N N . ILE A 1 196 ? 5.770 -9.222 6.796 1.00 90.88 196 ILE A N 1
ATOM 1489 C CA . ILE A 1 196 ? 6.698 -8.910 5.706 1.00 90.88 196 ILE A CA 1
ATOM 1490 C C . ILE A 1 196 ? 7.170 -10.212 5.067 1.00 90.88 196 ILE A C 1
ATOM 1492 O O . ILE A 1 196 ? 7.719 -11.081 5.737 1.00 90.88 196 ILE A O 1
ATOM 1496 N N . THR A 1 197 ? 6.967 -10.361 3.763 1.00 88.94 197 THR A N 1
ATOM 1497 C CA . THR A 1 197 ? 7.374 -11.545 3.000 1.00 88.94 197 THR A CA 1
ATOM 1498 C C . THR A 1 197 ? 8.417 -11.166 1.962 1.00 88.94 197 THR A C 1
ATOM 1500 O O . THR A 1 197 ? 8.110 -10.462 1.004 1.00 88.94 197 THR A O 1
ATOM 1503 N N . TYR A 1 198 ? 9.633 -11.676 2.122 1.00 84.62 198 TYR A N 1
ATOM 1504 C CA . TYR A 1 198 ? 10.737 -11.496 1.188 1.00 84.62 198 TYR A CA 1
ATOM 1505 C C . TYR A 1 198 ? 10.877 -12.690 0.234 1.00 84.62 198 TYR A C 1
ATOM 1507 O O . TYR A 1 198 ? 10.600 -13.843 0.584 1.00 84.62 198 TYR A O 1
ATOM 1515 N N . ALA A 1 199 ? 11.348 -12.424 -0.985 1.00 80.94 199 ALA A N 1
ATOM 1516 C CA . ALA A 1 199 ? 11.729 -13.475 -1.923 1.00 80.94 199 ALA A CA 1
ATOM 1517 C C . ALA A 1 199 ? 13.020 -14.187 -1.477 1.00 80.94 199 ALA A C 1
ATOM 1519 O O . ALA A 1 199 ? 13.072 -15.417 -1.502 1.00 80.94 199 ALA A O 1
ATOM 1520 N N . ASP A 1 200 ? 14.010 -13.422 -1.009 1.00 75.56 200 ASP A N 1
ATOM 1521 C CA . ASP A 1 200 ? 15.306 -13.886 -0.501 1.00 75.56 200 ASP A CA 1
ATOM 1522 C C . ASP A 1 200 ? 15.526 -13.392 0.947 1.00 75.56 200 ASP A C 1
ATOM 1524 O O . ASP A 1 200 ? 15.130 -12.283 1.294 1.00 75.56 200 ASP A O 1
ATOM 1528 N N . CYS A 1 201 ? 16.129 -14.226 1.800 1.00 68.25 201 CYS A N 1
ATOM 1529 C CA . CYS A 1 201 ? 16.434 -13.928 3.205 1.00 68.25 201 CYS A CA 1
ATOM 1530 C C . CYS A 1 201 ? 17.721 -13.111 3.404 1.00 68.25 201 CYS A C 1
ATOM 1532 O O . CYS A 1 201 ? 18.028 -12.762 4.541 1.00 68.25 201 CYS A O 1
ATOM 1534 N N . ASN A 1 202 ? 18.488 -12.811 2.352 1.00 69.31 202 ASN A N 1
ATOM 1535 C CA . ASN A 1 202 ? 19.734 -12.040 2.479 1.00 69.31 202 ASN A CA 1
ATOM 1536 C C . ASN A 1 202 ? 19.524 -10.565 2.891 1.00 69.31 202 ASN A C 1
ATOM 1538 O O . ASN A 1 202 ? 20.482 -9.805 3.024 1.00 69.31 202 ASN A O 1
ATOM 1542 N N . SER A 1 203 ? 18.277 -10.140 3.092 1.00 66.50 203 SER A N 1
ATOM 1543 C CA . SER A 1 203 ? 17.925 -8.793 3.531 1.00 66.50 203 SER A CA 1
ATOM 1544 C C . SER A 1 203 ? 18.240 -8.555 5.014 1.00 66.50 203 SER A C 1
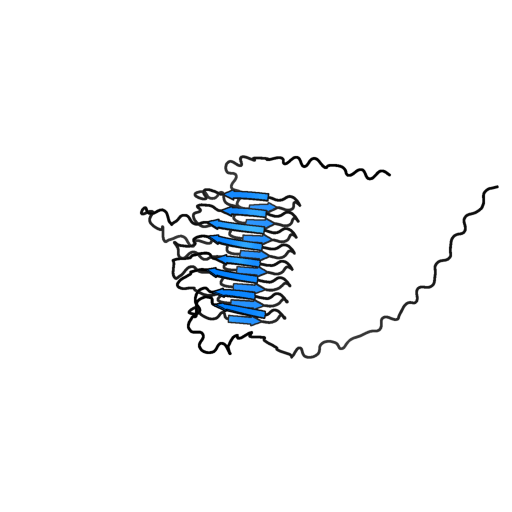ATOM 1546 O O . SER A 1 203 ? 18.057 -9.429 5.862 1.00 66.50 203 SER A O 1
ATOM 1548 N N . GLN A 1 204 ? 18.675 -7.336 5.352 1.00 69.50 204 GLN A N 1
ATOM 1549 C CA . GLN A 1 204 ? 18.843 -6.922 6.752 1.00 69.50 204 GLN A CA 1
ATOM 1550 C C . GLN A 1 204 ? 17.503 -6.997 7.507 1.00 69.50 204 GLN A C 1
ATOM 1552 O O . GLN A 1 204 ? 16.425 -6.786 6.945 1.00 69.50 204 GLN A O 1
ATOM 1557 N N . ARG A 1 205 ? 17.560 -7.302 8.805 1.00 78.06 205 ARG A N 1
ATOM 1558 C CA . ARG A 1 205 ? 16.363 -7.330 9.651 1.00 78.06 205 ARG A CA 1
ATOM 1559 C C . ARG A 1 205 ? 15.927 -5.894 9.987 1.00 78.06 205 ARG A C 1
ATOM 1561 O O . ARG A 1 205 ? 16.794 -5.082 10.314 1.00 78.06 205 ARG A O 1
ATOM 1568 N N . PRO A 1 206 ? 14.619 -5.580 9.958 1.00 85.69 206 PRO A N 1
ATOM 1569 C CA . PRO A 1 206 ? 14.125 -4.281 10.397 1.00 85.69 206 PRO A CA 1
ATOM 1570 C C . PRO A 1 206 ? 14.415 -4.061 11.882 1.00 85.69 206 PRO A C 1
ATOM 1572 O O . PRO A 1 206 ? 14.362 -4.995 12.687 1.00 85.69 206 PRO A O 1
ATOM 1575 N N . ARG A 1 207 ? 14.626 -2.803 12.269 1.00 87.81 207 ARG A N 1
ATOM 1576 C CA . ARG A 1 207 ? 14.514 -2.384 13.665 1.00 87.81 207 ARG A CA 1
ATOM 1577 C C . ARG A 1 207 ? 13.040 -2.423 14.066 1.00 87.81 207 ARG A C 1
ATOM 1579 O O . ARG A 1 207 ? 12.216 -1.758 13.444 1.00 87.81 207 ARG A O 1
ATOM 1586 N N . ILE A 1 208 ? 12.716 -3.176 15.110 1.00 90.25 208 ILE A N 1
ATOM 1587 C CA . ILE A 1 208 ? 11.344 -3.314 15.611 1.00 90.25 208 ILE A CA 1
ATOM 1588 C C . ILE A 1 208 ? 11.212 -2.532 16.922 1.00 90.25 208 ILE A C 1
ATOM 1590 O O . ILE A 1 208 ? 11.967 -2.769 17.862 1.00 90.25 208 ILE A O 1
ATOM 1594 N N . ASP A 1 209 ? 10.253 -1.608 16.975 1.00 92.88 209 ASP A N 1
ATOM 1595 C CA . ASP A 1 209 ? 9.788 -0.928 18.188 1.00 92.88 209 ASP A CA 1
ATOM 1596 C C . ASP A 1 209 ? 8.324 -1.319 18.431 1.00 92.88 209 ASP A C 1
ATOM 1598 O O . ASP A 1 209 ? 7.425 -0.896 17.705 1.00 92.88 209 ASP A O 1
ATOM 1602 N N . LYS A 1 210 ? 8.082 -2.181 19.421 1.00 91.75 210 LYS A N 1
ATOM 1603 C CA . LYS A 1 210 ? 6.747 -2.697 19.737 1.00 91.75 210 LYS A CA 1
ATOM 1604 C C . LYS A 1 210 ? 6.295 -2.179 21.100 1.00 91.75 210 LYS A C 1
ATOM 1606 O O . LYS A 1 210 ? 6.919 -2.463 22.119 1.00 91.75 210 LYS A O 1
ATOM 1611 N N . LYS A 1 211 ? 5.175 -1.462 21.090 1.00 93.31 211 LYS A N 1
ATOM 1612 C CA . LYS A 1 211 ? 4.452 -0.939 22.257 1.00 93.31 211 LYS A CA 1
ATOM 1613 C C . LYS A 1 211 ? 3.020 -1.479 22.349 1.00 93.31 211 LYS A C 1
ATOM 1615 O O . LYS A 1 211 ? 2.459 -1.479 23.436 1.00 93.31 211 LYS A O 1
ATOM 1620 N N . GLY A 1 212 ? 2.451 -1.933 21.230 1.00 91.25 212 GLY A N 1
ATOM 1621 C CA . GLY A 1 212 ? 1.125 -2.552 21.148 1.00 91.25 212 GLY A CA 1
ATOM 1622 C C . GLY A 1 212 ? 1.135 -4.078 21.266 1.00 91.25 212 GLY A C 1
ATOM 1623 O O . GLY A 1 212 ? 2.178 -4.692 21.507 1.00 91.25 212 GLY A O 1
ATOM 1624 N N . SER A 1 213 ? -0.025 -4.709 21.065 1.00 93.19 213 SER A N 1
ATOM 1625 C CA . SER A 1 213 ? -0.184 -6.171 21.139 1.00 93.19 213 SER A CA 1
ATOM 1626 C C . SER A 1 213 ? 0.149 -6.896 19.827 1.00 93.19 213 SER A C 1
ATOM 1628 O O . SER A 1 213 ? 0.556 -8.062 19.881 1.00 93.19 213 SER A O 1
ATOM 1630 N N . GLY A 1 214 ? 0.093 -6.206 18.681 1.00 92.56 214 GLY A N 1
ATOM 1631 C CA . GLY A 1 214 ? 0.347 -6.776 17.351 1.00 92.56 214 GLY A CA 1
ATOM 1632 C C . GLY A 1 214 ? 1.736 -7.406 17.181 1.00 92.56 214 GLY A C 1
ATOM 1633 O O . GLY A 1 214 ? 2.699 -7.088 17.885 1.00 92.56 214 GLY A O 1
ATOM 1634 N N . ARG A 1 215 ? 1.869 -8.357 16.262 1.00 93.31 215 ARG A N 1
ATOM 1635 C CA . ARG A 1 215 ? 3.092 -9.137 16.011 1.00 93.31 215 ARG A CA 1
ATOM 1636 C C . ARG A 1 215 ? 3.834 -8.615 14.788 1.00 93.31 215 ARG A C 1
ATOM 1638 O O . ARG A 1 215 ? 3.230 -8.098 13.861 1.00 93.31 215 ARG A O 1
ATOM 1645 N N . VAL A 1 216 ? 5.151 -8.820 14.751 1.00 92.38 216 VAL A N 1
ATOM 1646 C CA . VAL A 1 216 ? 5.934 -8.697 13.512 1.00 92.38 216 VAL A CA 1
ATOM 1647 C C . VAL A 1 216 ? 6.268 -10.098 13.018 1.00 92.38 216 VAL A C 1
ATOM 1649 O O . VAL A 1 216 ? 6.895 -10.874 13.737 1.00 92.38 216 VAL A O 1
ATOM 1652 N N . ILE A 1 217 ? 5.859 -10.423 11.794 1.00 90.94 217 ILE A N 1
ATOM 1653 C CA . ILE A 1 217 ? 6.082 -11.726 11.166 1.00 90.94 217 ILE A CA 1
ATOM 1654 C C . ILE A 1 217 ? 6.899 -11.512 9.895 1.00 90.94 217 ILE A C 1
ATOM 1656 O O . ILE A 1 217 ? 6.430 -10.883 8.952 1.00 90.94 217 ILE A O 1
ATOM 1660 N N . ILE A 1 218 ? 8.107 -12.074 9.844 1.00 89.38 218 ILE A N 1
ATOM 1661 C CA . ILE A 1 218 ? 8.973 -12.013 8.660 1.00 89.38 218 ILE A CA 1
ATOM 1662 C C . ILE A 1 218 ? 9.038 -13.403 8.020 1.00 89.38 218 ILE A C 1
ATOM 1664 O O . ILE A 1 218 ? 9.383 -14.379 8.681 1.00 89.38 218 ILE A O 1
ATOM 1668 N N . LYS A 1 219 ? 8.697 -13.497 6.732 1.00 88.75 219 LYS A N 1
ATOM 1669 C CA . LYS A 1 219 ? 8.691 -14.734 5.935 1.00 88.75 219 LYS A CA 1
ATOM 1670 C C . LYS A 1 219 ? 9.695 -14.625 4.789 1.00 88.75 219 LYS A C 1
ATOM 1672 O O . LYS A 1 219 ? 9.812 -13.567 4.179 1.00 88.75 219 LYS A O 1
ATOM 1677 N N . CYS A 1 220 ? 10.349 -15.730 4.438 1.00 84.19 220 CYS A N 1
ATOM 1678 C CA . CYS A 1 220 ? 11.178 -15.833 3.233 1.00 84.19 220 CYS A CA 1
ATOM 1679 C C . CYS A 1 220 ? 10.723 -16.999 2.357 1.00 84.19 220 CYS A C 1
ATOM 1681 O O . CYS A 1 220 ? 10.348 -18.048 2.881 1.00 84.19 220 CYS A O 1
ATOM 1683 N N . ARG A 1 221 ? 10.799 -16.847 1.030 1.00 76.88 221 ARG A N 1
ATOM 1684 C CA . ARG A 1 221 ? 10.257 -17.841 0.089 1.00 76.88 221 ARG A CA 1
ATOM 1685 C C . ARG A 1 221 ? 11.263 -18.872 -0.444 1.00 76.88 221 ARG A C 1
ATOM 1687 O O . ARG A 1 221 ? 10.853 -19.997 -0.702 1.00 76.88 221 ARG A O 1
ATOM 1694 N N . ASN A 1 222 ? 12.545 -18.527 -0.609 1.00 65.19 222 ASN A N 1
ATOM 1695 C CA . ASN A 1 222 ? 13.471 -19.320 -1.444 1.00 65.19 222 ASN A CA 1
ATOM 1696 C C . ASN A 1 222 ? 14.517 -20.197 -0.732 1.00 65.19 222 ASN A C 1
ATOM 1698 O O . ASN A 1 222 ? 15.389 -20.747 -1.407 1.00 65.19 222 ASN A O 1
ATOM 1702 N N . ASN A 1 223 ? 14.455 -20.425 0.580 1.00 49.47 223 ASN A N 1
ATOM 1703 C CA . ASN A 1 223 ? 15.468 -21.276 1.214 1.00 49.47 223 ASN A CA 1
ATOM 1704 C C . ASN A 1 223 ? 15.156 -22.781 1.090 1.00 49.47 223 ASN A C 1
ATOM 1706 O O . ASN A 1 223 ? 14.501 -23.368 1.945 1.00 49.47 223 ASN A O 1
ATOM 1710 N N . ARG A 1 224 ? 15.732 -23.428 0.057 1.00 45.84 224 ARG A N 1
ATOM 1711 C CA . ARG A 1 224 ? 16.068 -24.873 0.087 1.00 45.84 224 ARG A CA 1
ATOM 1712 C C . ARG A 1 224 ? 17.174 -25.192 1.107 1.00 45.84 224 ARG A C 1
ATOM 1714 O O . ARG A 1 224 ? 17.389 -26.355 1.420 1.00 45.84 224 ARG A O 1
ATOM 1721 N N . TYR A 1 225 ? 17.825 -24.176 1.673 1.00 42.81 225 TYR A N 1
ATOM 1722 C CA . TYR A 1 225 ? 18.571 -24.269 2.927 1.00 42.81 225 TYR A CA 1
ATOM 1723 C C . TYR A 1 225 ? 17.627 -24.000 4.107 1.00 42.81 225 TYR A C 1
ATOM 1725 O O . TYR A 1 225 ? 17.730 -22.999 4.811 1.00 42.81 225 TYR A O 1
ATOM 1733 N N . SER A 1 226 ? 16.691 -24.921 4.339 1.00 41.75 226 SER A N 1
ATOM 1734 C CA . SER A 1 226 ? 16.100 -25.094 5.668 1.00 41.75 226 SER A CA 1
ATOM 1735 C C . SER A 1 226 ? 17.140 -25.820 6.530 1.00 41.75 226 SER A C 1
ATOM 1737 O O . SER A 1 226 ? 17.062 -27.021 6.771 1.00 41.75 226 SER A O 1
ATOM 1739 N N . ARG A 1 227 ? 18.204 -25.108 6.928 1.00 39.47 227 ARG A N 1
ATOM 1740 C CA . ARG A 1 227 ? 18.960 -25.504 8.118 1.00 39.47 227 ARG A CA 1
ATOM 1741 C C . ARG A 1 227 ? 18.136 -25.025 9.303 1.00 39.47 227 ARG A C 1
ATOM 1743 O O . ARG A 1 227 ? 18.151 -23.845 9.620 1.00 39.47 227 ARG A O 1
ATOM 1750 N N . ASP A 1 228 ? 17.392 -25.968 9.868 1.00 37.69 228 ASP A N 1
ATOM 1751 C CA . ASP A 1 228 ? 16.830 -25.933 11.218 1.00 37.69 228 ASP A CA 1
ATOM 1752 C C . ASP A 1 228 ? 16.042 -24.644 11.538 1.00 37.69 228 ASP A C 1
ATOM 1754 O O . ASP A 1 228 ? 16.445 -23.790 12.324 1.00 37.69 228 ASP A O 1
ATOM 1758 N N . THR A 1 229 ? 14.855 -24.516 10.938 1.00 38.62 229 THR A N 1
ATOM 1759 C CA . THR A 1 229 ? 13.801 -23.568 11.338 1.00 38.62 229 THR A CA 1
ATOM 1760 C C . THR A 1 229 ? 13.173 -23.941 12.691 1.00 38.62 229 THR A C 1
ATOM 1762 O O . THR A 1 229 ? 11.952 -24.003 12.821 1.00 38.62 229 THR A O 1
ATOM 1765 N N . ARG A 1 230 ? 13.998 -24.149 13.724 1.00 36.84 230 ARG A N 1
ATOM 1766 C CA . ARG A 1 230 ? 13.607 -23.827 15.107 1.00 36.84 230 ARG A CA 1
ATOM 1767 C C . ARG A 1 230 ? 13.582 -22.312 15.348 1.00 36.84 230 ARG A C 1
ATOM 1769 O O . ARG A 1 230 ? 12.937 -21.863 16.284 1.00 36.84 230 ARG A O 1
ATOM 1776 N N . ASP A 1 231 ? 14.129 -21.541 14.407 1.00 37.62 231 ASP A N 1
ATOM 1777 C CA . ASP A 1 231 ? 14.010 -20.086 14.307 1.00 37.62 231 ASP A CA 1
ATOM 1778 C C . ASP A 1 231 ? 12.966 -19.643 13.260 1.00 37.62 231 ASP A C 1
ATOM 1780 O O . ASP A 1 231 ? 13.169 -18.677 12.519 1.00 37.62 231 ASP A O 1
ATOM 1784 N N . ILE A 1 232 ? 11.772 -20.259 13.247 1.00 41.88 232 ILE A N 1
ATOM 1785 C CA . ILE A 1 232 ? 10.581 -19.405 13.104 1.00 41.88 232 ILE A CA 1
ATOM 1786 C C . ILE A 1 232 ? 10.559 -18.598 14.395 1.00 41.88 232 ILE A C 1
ATOM 1788 O O . ILE A 1 232 ? 9.879 -18.942 15.357 1.00 41.88 232 ILE A O 1
ATOM 1792 N N . HIS A 1 233 ? 11.333 -17.519 14.437 1.00 42.47 233 HIS A N 1
ATOM 1793 C CA . HIS A 1 233 ? 11.048 -16.472 15.382 1.00 42.47 233 HIS A CA 1
ATOM 1794 C C . HIS A 1 233 ? 9.707 -15.867 14.942 1.00 42.47 233 HIS A C 1
ATOM 1796 O O . HIS A 1 233 ? 9.643 -14.814 14.309 1.00 42.47 233 HIS A O 1
ATOM 1802 N N . GLN A 1 234 ? 8.600 -16.497 15.348 1.00 39.41 234 GLN A N 1
ATOM 1803 C CA . GLN A 1 234 ? 7.617 -15.702 16.056 1.00 39.41 234 GLN A CA 1
ATOM 1804 C C . GLN A 1 234 ? 8.429 -15.035 17.163 1.00 39.41 234 GLN A C 1
ATOM 1806 O O . GLN A 1 234 ? 8.645 -15.615 18.222 1.00 39.41 234 GLN A O 1
ATOM 1811 N N . ILE A 1 235 ? 8.941 -13.828 16.908 1.00 40.31 235 ILE A N 1
ATOM 1812 C CA . ILE A 1 235 ? 9.269 -12.932 18.004 1.00 40.31 235 ILE A CA 1
ATOM 1813 C C . ILE A 1 235 ? 7.901 -12.515 18.551 1.00 40.31 235 ILE A C 1
ATOM 1815 O O . ILE A 1 235 ? 7.418 -11.405 18.335 1.00 40.31 235 ILE A O 1
ATOM 1819 N N . GLN A 1 236 ? 7.214 -13.460 19.201 1.00 36.03 236 GLN A N 1
ATOM 1820 C CA . GLN A 1 236 ? 6.234 -13.137 20.210 1.00 36.03 236 GLN A CA 1
ATOM 1821 C C . GLN A 1 236 ? 7.057 -12.455 21.293 1.00 36.03 236 GLN A C 1
ATOM 1823 O O . GLN A 1 236 ? 7.642 -13.089 22.164 1.00 36.03 236 GLN A O 1
ATOM 1828 N N . TYR A 1 237 ? 7.160 -11.132 21.195 1.00 34.88 237 TYR A N 1
ATOM 1829 C CA . TYR A 1 237 ? 7.396 -10.308 22.365 1.00 34.88 237 TYR A CA 1
ATOM 1830 C C . TYR A 1 237 ? 6.200 -10.537 23.297 1.00 34.88 237 TYR A C 1
ATOM 1832 O O . TYR A 1 237 ? 5.253 -9.753 23.300 1.00 34.88 237 TYR A O 1
ATOM 1840 N N . ASN A 1 238 ? 6.220 -11.641 24.043 1.00 34.22 238 ASN A N 1
ATOM 1841 C CA . ASN A 1 238 ? 5.438 -11.793 25.255 1.00 34.22 238 ASN A CA 1
ATOM 1842 C C . ASN A 1 238 ? 6.193 -11.007 26.317 1.00 34.22 238 ASN A C 1
ATOM 1844 O O . ASN A 1 238 ? 6.990 -11.549 27.077 1.00 34.22 238 ASN A O 1
ATOM 1848 N N . ARG A 1 239 ? 5.994 -9.689 26.322 1.00 36.31 239 ARG A N 1
ATOM 1849 C CA . ARG A 1 239 ? 6.271 -8.904 27.517 1.00 36.31 239 ARG A CA 1
ATOM 1850 C C . ARG A 1 239 ? 4.978 -8.886 28.321 1.00 36.31 239 ARG A C 1
ATOM 1852 O O . ARG A 1 239 ? 4.236 -7.912 28.303 1.00 36.31 239 ARG A O 1
ATOM 1859 N N . GLU A 1 240 ? 4.702 -10.006 28.984 1.00 34.25 240 GLU A N 1
ATOM 1860 C CA . GLU A 1 240 ? 3.862 -10.027 30.181 1.00 34.25 240 GLU A CA 1
ATOM 1861 C C . GLU A 1 240 ? 4.562 -9.161 31.230 1.00 34.25 240 GLU A C 1
ATOM 1863 O O . GLU A 1 240 ? 5.400 -9.625 31.992 1.00 34.25 240 GLU A O 1
ATOM 1868 N N . SER A 1 241 ? 4.335 -7.853 31.163 1.00 34.81 241 SER A N 1
ATOM 1869 C CA . SER A 1 241 ? 4.667 -6.866 32.190 1.00 34.81 241 SER A CA 1
ATOM 1870 C C . SER A 1 241 ? 3.972 -5.561 31.803 1.00 34.81 241 SER A C 1
ATOM 1872 O O . SER A 1 241 ? 4.617 -4.597 31.393 1.00 34.81 241 SER A O 1
ATOM 1874 N N . ALA A 1 242 ? 2.643 -5.545 31.882 1.00 26.72 242 ALA A N 1
ATOM 1875 C CA . ALA A 1 242 ? 1.942 -4.315 32.212 1.00 26.72 242 ALA A CA 1
ATOM 1876 C C . ALA A 1 242 ? 1.862 -4.293 33.747 1.00 26.72 242 ALA A C 1
ATOM 1878 O O . ALA A 1 242 ? 1.110 -5.093 34.300 1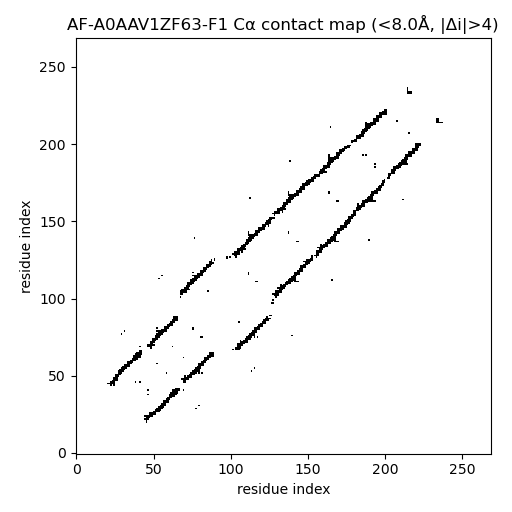.00 26.72 242 ALA A O 1
ATOM 1879 N N . PRO A 1 243 ? 2.682 -3.494 34.452 1.00 31.47 243 PRO A N 1
ATOM 1880 C CA . PRO A 1 243 ? 2.457 -3.264 35.867 1.00 31.47 243 PRO A CA 1
ATOM 1881 C C . PRO A 1 243 ? 1.212 -2.384 36.029 1.00 31.47 243 PRO A C 1
ATOM 1883 O O . PRO A 1 243 ? 1.085 -1.346 35.381 1.00 31.47 243 PRO A O 1
ATOM 1886 N N . ASP A 1 244 ? 0.299 -2.880 36.857 1.00 35.34 244 ASP A N 1
ATOM 1887 C CA . ASP A 1 244 ? -0.700 -2.189 37.670 1.00 35.34 244 ASP A CA 1
ATOM 1888 C C . ASP A 1 244 ? -0.960 -0.707 37.357 1.00 35.34 244 ASP A C 1
ATOM 1890 O O . ASP A 1 244 ? -0.226 0.193 37.766 1.00 35.34 244 ASP A O 1
ATOM 1894 N N . ALA A 1 245 ? -2.097 -0.452 36.712 1.00 33.38 245 ALA A N 1
ATOM 1895 C CA . ALA A 1 245 ? -2.763 0.843 36.745 1.00 33.38 245 ALA A CA 1
ATOM 1896 C C . ALA A 1 245 ? -4.284 0.636 36.748 1.00 33.38 245 ALA A C 1
ATOM 1898 O O . ALA A 1 245 ? -4.954 0.841 35.740 1.00 33.38 245 ALA A O 1
ATOM 1899 N N . ALA A 1 246 ? -4.821 0.196 37.888 1.00 30.55 246 ALA A N 1
ATOM 1900 C CA . ALA A 1 246 ? -6.242 0.321 38.204 1.00 30.55 246 ALA A CA 1
ATOM 1901 C C . ALA A 1 246 ? -6.462 0.271 39.725 1.00 30.55 246 ALA A C 1
ATOM 1903 O O . ALA A 1 246 ? -7.046 -0.667 40.258 1.00 30.55 246 ALA A O 1
ATOM 1904 N N . GLU A 1 247 ? -6.007 1.312 40.421 1.00 33.47 247 GLU A N 1
ATOM 1905 C CA . GLU A 1 247 ? -6.557 1.685 41.723 1.00 33.47 247 GLU A CA 1
ATOM 1906 C C . GLU A 1 247 ? -7.207 3.068 41.578 1.00 33.47 247 GLU A C 1
ATOM 1908 O O . GLU A 1 247 ? -6.530 4.091 41.588 1.00 33.47 247 GLU A O 1
ATOM 1913 N N . ALA A 1 248 ? -8.521 3.071 41.331 1.00 28.47 248 ALA A N 1
ATOM 1914 C CA . ALA A 1 248 ? -9.490 4.099 41.725 1.00 28.47 248 ALA A CA 1
ATOM 1915 C C . ALA A 1 248 ? -10.882 3.683 41.212 1.00 28.47 248 ALA A C 1
ATOM 1917 O O . ALA A 1 248 ? -11.151 3.716 40.012 1.00 28.47 248 ALA A O 1
ATOM 1918 N N . GLY A 1 249 ? -11.762 3.272 42.132 1.00 28.19 249 GLY A N 1
ATOM 1919 C CA . GLY A 1 249 ? -13.206 3.138 41.885 1.00 28.19 249 GLY A CA 1
ATOM 1920 C C . GLY A 1 249 ? -13.896 4.503 41.651 1.00 28.19 249 GLY A C 1
ATOM 1921 O O . GLY A 1 249 ? -13.191 5.500 41.493 1.00 28.19 249 GLY A O 1
ATOM 1922 N N . PRO A 1 250 ? -15.247 4.608 41.672 1.00 36.41 250 PRO A N 1
ATOM 1923 C CA . PRO A 1 250 ? -16.136 3.847 42.553 1.00 36.41 250 PRO A CA 1
ATOM 1924 C C . PRO A 1 250 ? -17.395 3.234 41.901 1.00 36.41 250 PRO A C 1
ATOM 1926 O O . PRO A 1 250 ? -17.863 3.652 40.848 1.00 36.41 250 PRO A O 1
ATOM 1929 N N . ASN A 1 251 ? -17.947 2.255 42.628 1.00 43.47 251 ASN A N 1
ATOM 1930 C CA . ASN A 1 251 ? -19.353 1.842 42.711 1.00 43.47 251 ASN A CA 1
ATOM 1931 C C . ASN A 1 251 ? -20.360 2.622 41.845 1.00 43.47 251 ASN A C 1
ATOM 1933 O O . ASN A 1 251 ? -20.826 3.692 42.239 1.00 43.47 251 ASN A O 1
ATOM 1937 N N . SER A 1 252 ? -20.833 1.995 40.771 1.00 36.72 252 SER A N 1
ATOM 1938 C CA . SER A 1 252 ? -22.182 2.222 40.257 1.00 36.72 252 SER A CA 1
ATOM 1939 C C . SER A 1 252 ? -23.115 1.179 40.870 1.00 36.72 252 SER A C 1
ATOM 1941 O O . SER A 1 252 ? -23.026 -0.017 40.603 1.00 36.72 252 SER A O 1
ATOM 1943 N N . GLN A 1 253 ? -23.987 1.660 41.754 1.00 38.31 253 GLN A N 1
ATOM 1944 C CA . GLN A 1 253 ? -25.115 0.906 42.274 1.00 38.31 253 GLN A CA 1
ATOM 1945 C C . GLN A 1 253 ? -26.039 0.479 41.128 1.00 38.31 253 GLN A C 1
ATOM 1947 O O . GLN A 1 253 ? -26.361 1.256 40.231 1.00 38.31 253 GLN A O 1
ATOM 1952 N N . GLU A 1 254 ? -26.468 -0.771 41.216 1.00 40.88 254 GLU A N 1
ATOM 1953 C CA . GLU A 1 254 ? -27.539 -1.398 40.459 1.00 40.88 254 GLU A CA 1
ATOM 1954 C C . GLU A 1 254 ? -28.849 -0.612 40.666 1.00 40.88 254 GLU A C 1
ATOM 1956 O O . GLU A 1 254 ? -29.460 -0.653 41.736 1.00 40.88 254 GLU A O 1
ATOM 1961 N N . VAL A 1 255 ? -29.272 0.149 39.653 1.00 40.38 255 VAL A N 1
ATOM 1962 C CA . VAL A 1 255 ? -30.607 0.757 39.624 1.00 40.38 255 VAL A CA 1
ATOM 1963 C C . VAL A 1 255 ? -31.581 -0.307 39.130 1.00 40.38 255 VAL A C 1
ATOM 1965 O O . VAL A 1 255 ? -31.571 -0.682 37.961 1.00 40.38 255 VAL A O 1
ATOM 1968 N N . LYS A 1 256 ? -32.424 -0.797 40.043 1.00 43.16 256 LYS A N 1
ATOM 1969 C CA . LYS A 1 256 ? -33.640 -1.544 39.711 1.00 43.16 256 LYS A CA 1
ATOM 1970 C C . LYS A 1 256 ? -34.583 -0.625 38.933 1.00 43.16 256 LYS A C 1
ATOM 1972 O O . LYS A 1 256 ? -35.041 0.378 39.473 1.00 43.16 256 LYS A O 1
ATOM 1977 N N . GLU A 1 257 ? -34.885 -0.976 37.688 1.00 46.59 257 GLU A N 1
ATOM 1978 C CA . GLU A 1 257 ? -35.992 -0.375 36.943 1.00 46.59 257 GLU A CA 1
ATOM 1979 C C . GLU A 1 257 ? -37.323 -0.836 37.560 1.00 46.59 257 GLU A C 1
ATOM 1981 O O . GLU A 1 257 ? -37.701 -2.006 37.474 1.00 46.59 257 GLU A O 1
ATOM 1986 N N . GLU A 1 258 ? -38.028 0.086 38.219 1.00 46.69 258 GLU A N 1
ATOM 1987 C CA . GLU A 1 258 ? -39.428 -0.088 38.604 1.00 46.69 258 GLU A CA 1
ATOM 1988 C C . GLU A 1 258 ? -40.350 0.138 37.395 1.00 46.69 258 GLU A C 1
ATOM 1990 O O . GLU A 1 258 ? -40.139 1.027 36.568 1.00 46.69 258 GLU A O 1
ATOM 1995 N N . GLY A 1 259 ? -41.369 -0.717 37.287 1.00 45.25 259 GLY A N 1
ATOM 1996 C CA . GLY A 1 259 ? -42.244 -0.845 36.128 1.00 45.25 259 GLY A CA 1
ATOM 1997 C C . GLY A 1 259 ? -43.127 0.370 35.828 1.00 45.25 259 GLY A C 1
ATOM 1998 O O . GLY A 1 259 ? -43.647 1.049 36.712 1.00 45.25 259 GLY A O 1
ATOM 1999 N N . PHE A 1 260 ? -43.363 0.582 34.534 1.00 46.69 260 PHE A N 1
ATOM 2000 C CA . PHE A 1 260 ? -44.345 1.532 34.020 1.00 46.69 260 PHE A CA 1
ATOM 2001 C C . PHE A 1 260 ? -45.778 0.978 34.132 1.00 46.69 260 PHE A C 1
ATOM 2003 O O . PHE A 1 260 ? -46.017 -0.166 33.736 1.00 46.69 260 PHE A O 1
ATOM 2010 N N . PRO A 1 261 ? -46.764 1.776 34.585 1.00 57.50 261 PRO A N 1
ATOM 2011 C CA . PRO A 1 261 ? -48.160 1.365 34.578 1.00 57.50 261 PRO A CA 1
ATOM 2012 C C . PRO A 1 261 ? -48.790 1.457 33.179 1.00 57.50 261 PRO A C 1
ATOM 2014 O O . PRO A 1 261 ? -48.675 2.448 32.455 1.00 57.50 261 PRO A O 1
ATOM 2017 N N . GLU A 1 262 ? -49.510 0.392 32.848 1.00 58.56 262 GLU A N 1
ATOM 2018 C CA . GLU A 1 262 ? -50.308 0.172 31.646 1.00 58.56 262 GLU A CA 1
ATOM 2019 C C . GLU A 1 262 ? -51.473 1.182 31.545 1.00 58.56 262 GLU A C 1
ATOM 2021 O O . GLU A 1 262 ? -52.360 1.244 32.403 1.00 58.56 262 GLU A O 1
ATOM 2026 N N . LYS A 1 263 ? -51.491 1.995 30.479 1.00 60.91 263 LYS A N 1
ATOM 2027 C CA . LYS A 1 263 ? -52.608 2.903 30.166 1.00 60.91 263 LYS A CA 1
ATOM 2028 C C . LYS A 1 263 ? -53.814 2.100 29.668 1.00 60.91 263 LYS A C 1
ATOM 2030 O O . LYS A 1 263 ? -53.806 1.598 28.548 1.00 60.91 263 LYS A O 1
ATOM 2035 N N . ARG A 1 264 ? -54.884 2.055 30.466 1.00 64.06 264 ARG A N 1
ATOM 2036 C CA . ARG A 1 264 ? -56.209 1.578 30.036 1.00 64.06 264 ARG A CA 1
ATOM 2037 C C . ARG A 1 264 ? -56.920 2.632 29.183 1.00 64.06 264 ARG A C 1
ATOM 2039 O O . ARG A 1 264 ? -57.102 3.770 29.610 1.00 64.06 264 ARG A O 1
ATOM 2046 N N . THR A 1 265 ? -57.360 2.229 27.999 1.00 70.19 265 THR A N 1
ATOM 2047 C CA . THR A 1 265 ? -58.214 3.000 27.084 1.00 70.19 265 THR A CA 1
ATOM 2048 C C . THR A 1 265 ? -59.687 2.918 27.521 1.00 70.19 265 THR A C 1
ATOM 2050 O O . THR A 1 265 ? -60.144 1.827 27.871 1.00 70.19 265 THR A O 1
ATOM 2053 N N . PRO A 1 266 ? -60.468 4.016 27.489 1.00 64.69 266 PRO A N 1
ATOM 2054 C CA . PRO A 1 266 ? -61.893 3.964 27.807 1.00 64.69 266 PRO A CA 1
ATOM 2055 C C . PRO A 1 266 ? -62.722 3.366 26.659 1.00 64.69 266 PRO A C 1
ATOM 2057 O O . PRO A 1 266 ? -62.516 3.684 25.485 1.00 64.69 266 PRO A O 1
ATOM 2060 N N . LYS A 1 267 ? -63.685 2.510 27.026 1.00 59.84 267 LYS A N 1
ATOM 2061 C CA . LYS A 1 267 ? -64.765 2.028 26.153 1.00 59.84 267 LYS A CA 1
ATOM 2062 C C . LYS A 1 267 ? -65.654 3.208 25.747 1.00 59.84 267 LYS A C 1
ATOM 2064 O O . LYS A 1 267 ? -66.064 3.981 26.607 1.00 59.84 267 LYS A O 1
ATOM 2069 N N . ARG A 1 268 ? -65.949 3.320 24.450 1.00 64.06 268 ARG A N 1
ATOM 2070 C CA . ARG A 1 268 ? -67.048 4.146 23.936 1.00 64.06 268 ARG A CA 1
ATOM 2071 C C . ARG A 1 268 ? -68.354 3.364 24.077 1.00 64.06 268 ARG A C 1
ATOM 2073 O O . ARG A 1 268 ? -68.397 2.212 23.647 1.00 64.06 268 ARG A O 1
ATOM 2080 N N . GLU A 1 269 ? -69.351 3.997 24.684 1.00 71.31 269 GLU A N 1
ATOM 2081 C CA . GLU A 1 269 ? -70.775 3.686 24.494 1.00 71.31 269 GLU A CA 1
ATOM 2082 C C . GLU A 1 269 ? -71.299 4.409 23.248 1.00 71.31 269 GLU A C 1
ATOM 2084 O O . GLU A 1 269 ? -70.775 5.511 22.948 1.00 71.31 269 GLU A O 1
#

Solvent-accessible surface area (backbone atoms only — not comparable to full-atom values): 14951 Å² total; per-residue (Å²): 141,80,88,77,82,77,82,75,79,77,76,78,74,81,75,77,74,81,74,78,76,64,70,38,41,60,41,79,40,69,48,66,62,73,45,83,46,77,41,69,66,32,90,54,85,54,44,44,22,34,38,39,35,52,11,55,21,36,39,38,40,37,38,33,43,48,63,58,64,47,23,49,30,37,36,38,55,10,57,20,38,36,40,42,37,40,32,51,59,86,80,60,95,62,90,73,74,74,74,88,79,64,91,24,28,50,27,35,43,39,35,35,55,12,56,18,35,38,39,40,36,40,38,43,60,46,83,62,76,28,37,36,38,36,34,40,33,30,55,10,57,19,38,36,38,40,37,38,37,45,19,78,42,60,57,35,35,36,42,31,37,38,36,28,52,11,58,15,38,37,38,38,37,41,34,65,46,84,38,54,54,42,45,48,35,39,37,29,57,13,54,14,36,40,37,39,36,33,33,54,74,90,43,63,80,51,48,74,49,76,77,33,79,31,46,57,43,79,46,61,71,64,66,88,74,71,76,70,73,83,68,66,59,70,58,71,80,77,70,90,70,82,78,88,88,83,90,76,83,77,88,79,77,86,78,79,85,78,84,83,85,82,84,81,79,82,83,82,130

Organism: NCBI:txid280406

Mean predicted aligned error: 14.3 Å

Nearest PDB structures (foldseek):
  4kh3-assembly1_A  TM=4.611E-01  e=4.545E+00  Escherichia coli CF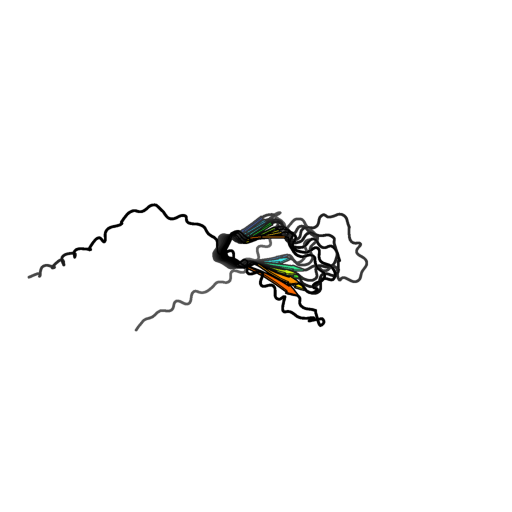T073

Foldseek 3Di:
DDPDPDPPPPPPPPPPPPPPDPLQLAAEAAELAAEAAEAQEAPDSNANQAYYHAHNYEYAYEAHAHDARHHAEHEHAHNYEYHYEYEHPVPPPDPPDDPAPDLGERYEHYEYQHNYEYAYYYHAQEGYLHEYHQEAAYQYNYAYEHEYEAYHDQHNNYHAEHEANEQYAYEYAHYNYDHDQDHAEYEYNEAYEYEYEEQDPPYDDHHYHYNYQYWYQYHYDDPPPPPDVVPSPSVNPPPPDPPDDDPDDDDDDDDDDDDDDDDDDDDDD

Sequence (269 aa):
MGDRCGTSNMIILFLIVLFKSLLASNFYHPGSDNKYINYDDCSTSSVAQNINVQGSGDVFIKYGFCNPSVAYSVNNFGSGDTYLSFHDSSYSSTDQQSNSNFNEQWADNIYNQGSGDLHIKYKNCCSSTSTRAQYLNNQGSGDLDVNYGTCSSANSGMAQSIYSRGSGDIRIVYRNCSSLNPVRTVNIVGSGDVIITYADCNSQRPRIDKKGSGRVIIKCRNNRYSRDTRDIHQIQYNRESAPDAAEAGPNSQEVKEEGFPEKRTPKRE

pLDDT: mean 70.8, std 22.57, range [26.72, 97.69]